Protein AF-A0A7S1H9L2-F1 (afdb_monomer)

Solvent-accessible surface area (backbone atoms only — not comparable to full-atom values): 14706 Å² total; per-residue (Å²): 139,87,84,82,85,81,84,81,82,81,84,76,75,91,74,82,86,72,88,68,70,77,75,64,68,70,75,68,58,76,85,75,81,73,78,75,84,53,58,96,55,34,39,78,42,70,68,81,95,43,83,41,57,29,21,33,61,10,13,23,20,97,45,61,46,93,76,73,31,59,61,39,67,16,52,60,34,23,26,5,69,20,28,67,49,74,43,71,42,42,69,63,35,41,20,56,66,42,20,36,46,63,86,54,43,41,52,38,93,66,32,41,81,57,75,91,60,80,63,43,40,42,73,58,55,82,71,63,76,68,45,80,84,72,47,77,50,80,86,49,37,62,59,52,52,52,50,54,52,49,54,52,57,50,52,56,52,53,56,56,58,57,54,71,76,63,78,59,81,62,80,77,71,70,75,62,78,58,79,61,56,61,56,47,51,54,49,50,52,58,49,48,61,67,68,55,82,70,93,68,88,75,75,88,83,66,80,80,79,81,78,87,86,89,85,82,89,89,82,88,83,81,88,78,88,79,85,87,79,135

Mean predicted aligned error: 17.84 Å

Foldseek 3Di:
DDDDDDDDDPPDDDDDDDPDPPVVVVVPPDPDPPPPDDPPQWDFDDPDPDTATKGAQQWAWCDGVVVVTDTDGQDKQWGALIGHDIGGAAPQWIAHTSHRDLQRTHGHPQWDDDDPPSGDTDGDPPVNVLDLVVCPPPVCNVVNVVVVVVVVVVVVVVVVVVCVPPPPPVVPVPVPPPPVVVVVVVVVVVVVVVVPPDDDDDDPPPVPPPDDDDDDDDDDDDDDDDDDDD

Radius of gyration: 35.23 Å; Cα contacts (8 Å, |Δi|>4): 232; chains: 1; bounding box: 94×61×99 Å

Secondary structure (DSSP, 8-state):
---------------------TTSSSS-SPS--------TTEEEEEETTEEEEEEPTTEE-SS-GGGT---EEPPTTEEEEETTEEEEPPTTEE--TT--SGGG-EEPTTEEE-SSSTT-EEEPPTTGGG-GGGTTSTTTHHHHHHHHHHHHHHHHHHHHHHHHHS---GGGTS----TTHHHHHHHHHHHHHHHS-------TTSTTSSSSSS-S--------PPPP--

Organism: Hemiselmis andersenii (NCBI:txid464988)

Structure (mmCIF, N/CA/C/O backbone):
data_AF-A0A7S1H9L2-F1
#
_entry.id   AF-A0A7S1H9L2-F1
#
loop_
_atom_site.group_PDB
_atom_site.id
_atom_site.type_symbol
_atom_site.label_atom_id
_atom_site.label_alt_id
_atom_site.label_comp_id
_atom_site.label_asym_id
_atom_site.label_entity_id
_atom_site.label_seq_id
_atom_site.pdbx_PDB_ins_code
_atom_site.Cartn_x
_atom_site.Cartn_y
_atom_site.Cartn_z
_atom_site.occupancy
_atom_site.B_iso_or_equiv
_atom_site.auth_seq_id
_atom_site.auth_comp_id
_atom_site.auth_asym_id
_atom_site.auth_atom_id
_atom_site.pdbx_PDB_model_num
ATOM 1 N N . MET A 1 1 ? -10.513 40.323 -3.263 1.00 53.19 1 MET A N 1
ATOM 2 C CA . MET A 1 1 ? -9.921 39.689 -4.460 1.00 53.19 1 MET A CA 1
ATOM 3 C C . MET A 1 1 ? -11.021 38.862 -5.117 1.00 53.19 1 MET A C 1
ATOM 5 O O . MET A 1 1 ? -11.446 37.875 -4.535 1.00 53.19 1 MET A O 1
ATOM 9 N N . MET A 1 2 ? -11.596 39.358 -6.216 1.00 47.00 2 MET A N 1
ATOM 10 C CA . MET A 1 2 ? -12.733 38.754 -6.927 1.00 47.00 2 MET A CA 1
ATOM 11 C C . MET A 1 2 ? -12.230 37.708 -7.929 1.00 47.00 2 MET A C 1
ATOM 13 O O . MET A 1 2 ? -11.375 38.034 -8.745 1.00 47.00 2 MET A O 1
ATOM 17 N N . MET A 1 3 ? -12.779 36.491 -7.902 1.00 50.19 3 MET A N 1
ATOM 18 C CA . MET A 1 3 ? -12.623 35.514 -8.986 1.00 50.19 3 MET A CA 1
ATOM 19 C C . MET A 1 3 ? -13.916 35.497 -9.801 1.00 50.19 3 MET A C 1
ATOM 21 O O . MET A 1 3 ? -14.964 35.064 -9.325 1.00 50.19 3 MET A O 1
ATOM 25 N N . ILE A 1 4 ? -13.828 36.036 -11.014 1.00 58.81 4 ILE A N 1
ATOM 26 C CA . ILE A 1 4 ? -14.903 36.087 -12.003 1.00 58.81 4 ILE A CA 1
ATOM 27 C C . ILE A 1 4 ? -14.957 34.729 -12.708 1.00 58.81 4 ILE A C 1
ATOM 29 O O . ILE A 1 4 ? -13.955 34.259 -13.244 1.00 58.81 4 ILE A O 1
ATOM 33 N N . GLY A 1 5 ? -16.133 34.102 -12.686 1.00 52.66 5 GLY A N 1
ATOM 34 C CA . GLY A 1 5 ? -16.418 32.865 -13.404 1.00 52.66 5 GLY A CA 1
ATOM 35 C C . GLY A 1 5 ? -16.495 33.085 -14.915 1.00 52.66 5 GLY A C 1
ATOM 36 O O . GLY A 1 5 ? -17.247 33.933 -15.390 1.00 52.66 5 GLY A O 1
ATOM 37 N N . GLY A 1 6 ? -15.742 32.282 -15.666 1.00 54.66 6 GLY A N 1
ATOM 38 C CA . GLY A 1 6 ? -15.865 32.151 -17.115 1.00 54.66 6 GLY A CA 1
ATOM 39 C C . GLY A 1 6 ? -16.607 30.864 -17.465 1.00 54.66 6 GLY A C 1
ATOM 40 O O . GLY A 1 6 ? -16.047 29.777 -17.357 1.00 54.66 6 GLY A O 1
ATOM 41 N N . ARG A 1 7 ? -17.876 30.986 -17.871 1.00 55.94 7 ARG A N 1
ATOM 42 C CA . ARG A 1 7 ? -18.612 29.932 -18.584 1.00 55.94 7 ARG A CA 1
ATOM 43 C C . ARG A 1 7 ? -18.170 29.957 -20.044 1.00 55.94 7 ARG A C 1
ATOM 45 O O . ARG A 1 7 ? -18.433 30.933 -20.738 1.00 55.94 7 ARG A O 1
ATOM 52 N N . SER A 1 8 ? -17.542 28.882 -20.501 1.00 58.38 8 SER A N 1
ATOM 53 C CA . SER A 1 8 ? -17.262 28.670 -21.921 1.00 58.38 8 SER A CA 1
ATOM 54 C C . SER A 1 8 ? -18.354 27.784 -22.515 1.00 58.38 8 SER A C 1
ATOM 56 O O . SER A 1 8 ? -18.336 26.565 -22.354 1.00 58.38 8 SER A O 1
ATOM 58 N N . ASP A 1 9 ? -19.320 28.422 -23.177 1.00 57.16 9 ASP A N 1
ATOM 59 C CA . ASP A 1 9 ? -20.329 27.786 -24.024 1.00 57.16 9 ASP A CA 1
ATOM 60 C C . ASP A 1 9 ? -19.662 27.100 -25.229 1.00 57.16 9 ASP A C 1
ATOM 62 O O . ASP A 1 9 ? -19.283 27.745 -26.208 1.00 57.16 9 ASP A O 1
ATOM 66 N N . PHE A 1 10 ? -19.555 25.772 -25.192 1.00 51.84 10 PHE A N 1
ATOM 67 C CA . PHE A 1 10 ? -19.218 24.969 -26.368 1.00 51.84 10 PHE A CA 1
ATOM 68 C C . PHE A 1 10 ? -20.480 24.720 -27.205 1.00 51.84 10 PHE A C 1
ATOM 70 O O . PHE A 1 10 ? -21.144 23.690 -27.090 1.00 51.84 10 PHE A O 1
ATOM 77 N N . ARG A 1 11 ? -20.812 25.661 -28.097 1.00 58.12 11 ARG A N 1
ATOM 78 C CA . ARG A 1 11 ? -21.703 25.391 -29.239 1.00 58.12 11 ARG A CA 1
ATOM 79 C C . ARG A 1 11 ? -20.915 24.673 -30.335 1.00 58.12 11 ARG A C 1
ATOM 81 O O . ARG A 1 11 ? -20.422 25.296 -31.269 1.00 58.12 11 ARG A O 1
ATOM 88 N N . GLY A 1 12 ? -20.798 23.354 -30.215 1.00 57.91 12 GLY A N 1
ATOM 89 C CA . GLY A 1 12 ? -20.365 22.481 -31.307 1.00 57.91 12 GLY A CA 1
ATOM 90 C C . GLY A 1 12 ? -21.559 22.102 -32.181 1.00 57.91 12 GLY A C 1
ATOM 91 O O . GLY A 1 12 ? -22.398 21.311 -31.763 1.00 57.91 12 GLY A O 1
ATOM 92 N N . GLY A 1 13 ? -21.661 22.693 -33.373 1.00 58.28 13 GLY A N 1
ATOM 93 C CA . GLY A 1 13 ? -22.652 22.302 -34.378 1.00 58.28 13 GLY A CA 1
ATOM 94 C C . GLY A 1 13 ? -22.377 20.904 -34.963 1.00 58.28 13 GLY A C 1
ATOM 95 O O . GLY A 1 13 ? -21.232 20.446 -34.946 1.00 58.28 13 GLY A O 1
ATOM 96 N N . PRO A 1 14 ? -23.403 20.222 -35.505 1.00 57.72 14 PRO A N 1
ATOM 97 C CA . PRO A 1 14 ? -23.256 18.906 -36.116 1.00 57.72 14 PRO A CA 1
ATOM 98 C C . PRO A 1 14 ? -22.473 19.022 -37.429 1.00 57.72 14 PRO A C 1
ATOM 100 O O . PRO A 1 14 ? -22.963 19.575 -38.415 1.00 57.72 14 PRO A O 1
ATOM 103 N N . GLN A 1 15 ? -21.238 18.518 -37.448 1.00 61.16 15 GLN A N 1
ATOM 104 C CA . GLN A 1 15 ? -20.474 18.401 -38.687 1.00 61.16 15 GLN A CA 1
ATOM 105 C C . GLN A 1 15 ? -20.970 17.203 -39.516 1.00 61.16 15 GLN A C 1
ATOM 107 O O . GLN A 1 15 ? -21.233 16.136 -38.956 1.00 61.16 15 GLN A O 1
ATOM 112 N N . PRO A 1 16 ? -21.089 17.351 -40.848 1.00 52.50 16 PRO A N 1
ATOM 113 C CA . PRO A 1 16 ? -21.504 16.272 -41.731 1.00 52.50 16 PRO A CA 1
ATOM 114 C C . PRO A 1 16 ? -20.435 15.177 -41.776 1.00 52.50 16 PRO A C 1
ATOM 116 O O . PRO A 1 16 ? -19.275 15.429 -42.112 1.00 52.50 16 PRO A O 1
ATOM 119 N N . ALA A 1 17 ? -20.859 13.957 -41.448 1.00 53.91 17 ALA A N 1
ATOM 120 C CA . ALA A 1 17 ? -20.068 12.738 -41.485 1.00 53.91 17 ALA A CA 1
ATOM 121 C C . ALA A 1 17 ? -19.513 12.491 -42.897 1.00 53.91 17 ALA A C 1
ATOM 123 O O . ALA A 1 17 ? -20.172 11.923 -43.767 1.00 53.91 17 ALA A O 1
ATOM 124 N N . ARG A 1 18 ? -18.274 12.927 -43.131 1.00 54.78 18 ARG A N 1
ATOM 125 C CA . ARG A 1 18 ? -17.481 12.481 -44.273 1.00 54.78 18 ARG A CA 1
ATOM 126 C C . ARG A 1 18 ? -16.932 11.106 -43.924 1.00 54.78 18 ARG A C 1
ATOM 128 O O . ARG A 1 18 ? -16.052 10.985 -43.077 1.00 54.78 18 ARG A O 1
ATOM 135 N N . ALA A 1 19 ? -17.480 10.085 -44.576 1.00 57.84 19 ALA A N 1
ATOM 136 C CA . ALA A 1 19 ? -16.947 8.733 -44.599 1.00 57.84 19 ALA A CA 1
ATOM 137 C C . ALA A 1 19 ? -15.544 8.757 -45.231 1.00 57.84 19 ALA A C 1
ATOM 139 O O . ALA A 1 19 ? -15.378 8.609 -46.440 1.00 57.84 19 ALA A O 1
ATOM 140 N N . ALA A 1 20 ? -14.534 9.034 -44.409 1.00 57.28 20 ALA A N 1
ATOM 141 C CA . ALA A 1 20 ? -13.141 8.877 -44.781 1.00 57.28 20 ALA A CA 1
ATOM 142 C C . ALA A 1 20 ? -12.806 7.374 -44.811 1.00 57.28 20 ALA A C 1
ATOM 144 O O . ALA A 1 20 ? -13.263 6.627 -43.941 1.00 57.28 20 ALA A O 1
ATOM 145 N N . PRO A 1 21 ? -12.036 6.906 -45.805 1.00 58.72 21 PRO A N 1
ATOM 146 C CA . PRO A 1 21 ? -11.739 5.492 -45.980 1.00 58.72 21 PRO A CA 1
ATOM 147 C C . PRO A 1 21 ? -10.906 4.975 -44.800 1.00 58.72 21 PRO A C 1
ATOM 149 O O . PRO A 1 21 ? -9.737 5.326 -44.644 1.00 58.72 21 PRO A O 1
ATOM 152 N N . LEU A 1 22 ? -11.510 4.085 -44.006 1.00 57.44 22 LEU A N 1
ATOM 153 C CA . LEU A 1 22 ? -10.916 3.323 -42.892 1.00 57.44 22 LEU A CA 1
ATOM 154 C C . LEU A 1 22 ? -9.578 2.630 -43.238 1.00 57.44 22 LEU A C 1
ATOM 156 O O . LEU A 1 22 ? -8.835 2.247 -42.340 1.00 57.44 22 LEU A O 1
ATOM 160 N N . LEU A 1 23 ? -9.244 2.505 -44.526 1.00 58.16 23 LEU A N 1
ATOM 161 C CA . LEU A 1 23 ? -8.023 1.867 -45.016 1.00 58.16 23 LEU A CA 1
ATOM 162 C C . LEU A 1 23 ? -6.735 2.682 -44.775 1.00 58.16 23 LEU A C 1
ATOM 164 O O . LEU A 1 23 ? -5.663 2.092 -44.697 1.00 58.16 23 LEU A O 1
ATOM 168 N N . LEU A 1 24 ? -6.809 4.014 -44.643 1.00 56.84 24 LEU A N 1
ATOM 169 C CA . LEU A 1 24 ? -5.620 4.875 -44.474 1.00 56.84 24 LEU A CA 1
ATOM 170 C C . LEU A 1 24 ? -5.190 5.065 -43.009 1.00 56.84 24 LEU A C 1
ATOM 172 O O . LEU A 1 24 ? -4.049 5.442 -42.757 1.00 56.84 24 LEU A O 1
ATOM 176 N N . LEU A 1 25 ? -6.060 4.746 -42.045 1.00 55.53 25 LEU A N 1
ATOM 177 C CA . LEU A 1 25 ? -5.748 4.804 -40.609 1.00 55.53 25 LEU A CA 1
ATOM 178 C C . LEU A 1 25 ? -4.912 3.609 -40.121 1.00 55.53 25 LEU A C 1
ATOM 180 O O . LEU A 1 25 ? -4.295 3.701 -39.067 1.00 55.53 25 LEU A O 1
ATOM 184 N N . LEU A 1 26 ? -4.844 2.513 -40.888 1.00 56.81 26 LEU A N 1
ATOM 185 C CA . LEU A 1 26 ? -4.016 1.342 -40.561 1.00 56.81 26 LEU A CA 1
ATOM 186 C C . LEU A 1 26 ? -2.538 1.507 -40.965 1.00 56.81 26 LEU A C 1
ATOM 188 O O . LEU A 1 26 ? -1.687 0.794 -40.444 1.00 56.81 26 LEU A O 1
ATOM 192 N N . LEU A 1 27 ? -2.216 2.458 -41.851 1.00 56.94 27 LEU A N 1
ATOM 193 C CA . LEU A 1 27 ? -0.845 2.735 -42.317 1.00 56.94 27 LEU A CA 1
ATOM 194 C C . LEU A 1 27 ? -0.116 3.806 -41.489 1.00 56.94 27 LEU A C 1
ATOM 196 O O . LEU A 1 27 ? 1.074 4.026 -41.697 1.00 56.94 27 LEU A O 1
ATOM 200 N N . SER A 1 28 ? -0.805 4.460 -40.549 1.00 59.16 28 SER A N 1
ATOM 201 C CA . SER A 1 28 ? -0.206 5.418 -39.611 1.00 59.16 28 SER A CA 1
ATOM 202 C C . SER A 1 28 ? 0.002 4.851 -38.206 1.00 59.16 28 SER A C 1
ATOM 204 O O . SER A 1 28 ? 0.361 5.613 -37.308 1.00 59.16 28 SER A O 1
ATOM 206 N N . LEU A 1 29 ? -0.236 3.552 -37.974 1.00 59.12 29 LEU A N 1
ATOM 207 C CA . LEU A 1 29 ? 0.200 2.939 -36.720 1.00 59.12 29 LEU A CA 1
ATOM 208 C C . LEU A 1 29 ? 1.738 2.907 -36.724 1.00 59.12 29 LEU A C 1
ATOM 210 O O . LEU A 1 29 ? 2.316 2.336 -37.651 1.00 59.12 29 LEU A O 1
ATOM 214 N N . PRO A 1 30 ? 2.404 3.540 -35.739 1.00 66.19 30 PRO A N 1
ATOM 215 C CA . PRO A 1 30 ? 3.855 3.615 -35.699 1.00 66.19 30 PRO A CA 1
ATOM 216 C C . PRO A 1 30 ? 4.437 2.196 -35.728 1.00 66.19 30 PRO A C 1
ATOM 218 O O . PRO A 1 30 ? 4.034 1.352 -34.920 1.00 66.19 30 PRO A O 1
ATOM 221 N N . PRO A 1 31 ? 5.348 1.899 -36.669 1.00 57.94 31 PRO A N 1
ATOM 222 C CA . PRO A 1 31 ? 5.980 0.599 -36.728 1.00 57.94 31 PRO A CA 1
ATOM 223 C C . PRO A 1 31 ? 6.848 0.448 -35.480 1.00 57.94 31 PRO A C 1
ATOM 225 O O . PRO A 1 31 ? 7.655 1.324 -35.168 1.00 57.94 31 PRO A O 1
ATOM 228 N N . SER A 1 32 ? 6.750 -0.712 -34.832 1.00 52.47 32 SER A N 1
ATOM 229 C CA . SER A 1 32 ? 7.613 -1.152 -33.724 1.00 52.47 32 SER A CA 1
ATOM 230 C C . SER A 1 32 ? 7.261 -0.575 -32.342 1.00 52.47 32 SER A C 1
ATOM 232 O O . SER A 1 32 ? 8.042 0.149 -31.731 1.00 52.47 32 SER A O 1
ATOM 234 N N . LEU A 1 33 ? 6.127 -1.012 -31.775 1.00 56.97 33 LEU A N 1
ATOM 235 C CA . LEU A 1 33 ? 6.131 -1.315 -30.340 1.00 56.97 33 LEU A CA 1
ATOM 236 C C . LEU A 1 33 ? 7.139 -2.451 -30.145 1.00 56.97 33 LEU A C 1
ATOM 238 O O . LEU A 1 33 ? 6.829 -3.621 -30.383 1.00 56.97 33 LEU A O 1
ATOM 242 N N . SER A 1 34 ? 8.377 -2.094 -29.816 1.00 60.97 34 SER A N 1
ATOM 243 C CA . SER A 1 34 ? 9.364 -3.042 -29.321 1.00 60.97 34 SER A CA 1
ATOM 244 C C . SER A 1 34 ? 8.786 -3.621 -28.045 1.00 60.97 34 SER A C 1
ATOM 246 O O . SER A 1 34 ? 8.803 -2.962 -27.017 1.00 60.97 34 SER A O 1
ATOM 248 N N . LEU A 1 35 ? 8.208 -4.817 -28.141 1.00 74.00 35 LEU A N 1
ATOM 249 C CA . LEU A 1 35 ? 7.548 -5.489 -27.034 1.00 74.00 35 LEU A CA 1
ATOM 250 C C . LEU A 1 35 ? 8.595 -5.759 -25.942 1.00 74.00 35 LEU A C 1
ATOM 252 O O . LEU A 1 35 ? 9.275 -6.786 -25.957 1.00 74.00 35 LEU A O 1
ATOM 256 N N . ILE A 1 36 ? 8.795 -4.804 -25.034 1.00 88.31 36 ILE A N 1
ATOM 257 C CA . ILE A 1 36 ? 9.646 -4.994 -23.869 1.00 88.31 36 ILE A CA 1
ATOM 258 C C . ILE A 1 36 ? 9.035 -6.149 -23.071 1.00 88.31 36 ILE A C 1
ATOM 260 O O . ILE A 1 36 ? 7.889 -6.099 -22.618 1.00 88.31 36 ILE A O 1
ATOM 264 N N . ASN A 1 37 ? 9.798 -7.231 -22.935 1.00 91.94 37 ASN A N 1
ATOM 265 C CA . ASN A 1 37 ? 9.383 -8.393 -22.164 1.00 91.94 37 ASN A CA 1
ATOM 266 C C . ASN A 1 37 ? 9.584 -8.099 -20.675 1.00 91.94 37 ASN A C 1
ATOM 268 O O . ASN A 1 37 ? 10.631 -8.407 -20.106 1.00 91.94 37 ASN A O 1
ATOM 272 N N . CYS A 1 38 ? 8.578 -7.497 -20.042 1.00 94.38 38 CYS A N 1
ATOM 273 C CA . CYS A 1 38 ? 8.561 -7.356 -18.591 1.00 94.38 38 CYS A CA 1
ATOM 274 C C . CYS A 1 38 ? 8.276 -8.709 -17.909 1.00 94.38 38 CYS A C 1
ATOM 276 O O . CYS A 1 38 ? 7.478 -9.504 -18.417 1.00 94.38 38 CYS A O 1
ATOM 278 N N . PRO A 1 39 ? 8.873 -8.977 -16.731 1.00 94.88 39 PRO A N 1
ATOM 279 C CA . PRO A 1 39 ? 8.510 -10.140 -15.926 1.00 94.88 39 PRO A CA 1
ATOM 280 C C . PRO A 1 39 ? 7.036 -10.076 -15.500 1.00 94.88 39 PRO A C 1
ATOM 282 O O . PRO A 1 39 ? 6.431 -9.007 -15.450 1.00 94.88 39 PRO A O 1
ATOM 285 N N . SER A 1 40 ? 6.449 -11.216 -15.125 1.00 96.19 40 SER A N 1
ATOM 286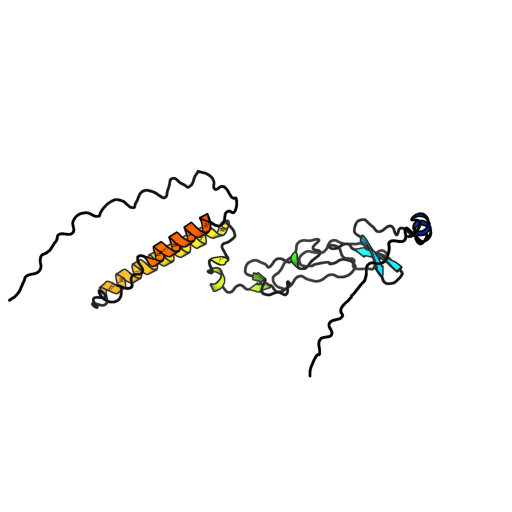 C CA . SER A 1 40 ? 5.025 -11.320 -14.757 1.00 96.19 40 SER A CA 1
ATOM 287 C C . SER A 1 40 ? 4.602 -10.426 -13.579 1.00 96.19 40 SER A C 1
ATOM 289 O O . SER A 1 40 ? 3.415 -10.122 -13.436 1.00 96.19 40 SER A O 1
ATOM 291 N N . THR A 1 41 ? 5.553 -9.971 -12.763 1.00 96.81 41 THR A N 1
ATOM 292 C CA . THR A 1 41 ? 5.373 -9.053 -11.625 1.00 96.81 41 THR A CA 1
ATOM 293 C C . THR A 1 41 ? 5.558 -7.573 -11.981 1.00 96.81 41 THR A C 1
ATOM 295 O O . THR A 1 41 ? 5.367 -6.710 -11.124 1.00 96.81 41 THR A O 1
ATOM 298 N N . ALA A 1 42 ? 5.873 -7.256 -13.238 1.00 97.12 42 ALA A N 1
ATOM 299 C CA . ALA A 1 42 ? 6.041 -5.900 -13.743 1.00 97.12 42 ALA A CA 1
ATOM 300 C C . ALA A 1 42 ? 5.057 -5.590 -14.883 1.00 97.12 42 ALA A C 1
ATOM 302 O O . ALA A 1 42 ? 4.508 -6.480 -15.535 1.00 97.12 42 ALA A O 1
ATOM 303 N N . LEU A 1 43 ? 4.804 -4.305 -15.089 1.00 95.62 43 LEU A N 1
ATOM 304 C CA . LEU A 1 43 ? 4.026 -3.747 -16.182 1.00 95.62 43 LEU A CA 1
ATOM 305 C C . LEU A 1 43 ? 4.916 -2.762 -16.946 1.00 95.62 43 LEU A C 1
ATOM 307 O O . LEU A 1 43 ? 5.663 -2.001 -16.329 1.00 95.62 43 LEU A O 1
ATOM 311 N N . ALA A 1 44 ? 4.831 -2.768 -18.275 1.00 93.19 44 ALA A N 1
ATOM 312 C CA . ALA A 1 44 ? 5.457 -1.728 -19.080 1.00 93.19 44 ALA A CA 1
ATOM 313 C C . ALA A 1 44 ? 4.773 -0.386 -18.781 1.00 93.19 44 ALA A C 1
ATOM 315 O O . ALA A 1 44 ? 3.546 -0.279 -18.811 1.00 93.19 44 ALA A O 1
ATOM 316 N N . THR A 1 45 ? 5.566 0.628 -18.459 1.00 93.50 45 THR A N 1
ATOM 317 C CA . THR A 1 45 ? 5.119 2.000 -18.236 1.00 93.50 45 THR A CA 1
ATOM 318 C C . THR A 1 45 ? 5.984 2.956 -19.047 1.00 93.50 45 THR A C 1
ATOM 320 O O . THR A 1 45 ? 7.118 2.642 -19.408 1.00 93.50 45 THR A O 1
ATOM 323 N N . PHE A 1 46 ? 5.456 4.138 -19.343 1.00 90.62 46 PHE A N 1
ATOM 324 C CA . PHE A 1 46 ? 6.190 5.166 -20.068 1.00 90.62 46 PHE A CA 1
ATOM 325 C C . PHE A 1 46 ? 6.759 6.184 -19.091 1.00 90.62 46 PHE A C 1
ATOM 327 O O . PHE A 1 46 ? 6.020 6.851 -18.364 1.00 90.62 46 PHE A O 1
ATOM 334 N N . ARG A 1 47 ? 8.083 6.354 -19.109 1.00 87.69 47 ARG A N 1
ATOM 335 C CA . ARG A 1 47 ? 8.760 7.447 -18.405 1.00 87.69 47 ARG A CA 1
ATOM 336 C C . ARG A 1 47 ? 9.281 8.436 -19.442 1.00 87.69 47 ARG A C 1
ATOM 338 O O . ARG A 1 47 ? 10.420 8.362 -19.892 1.00 87.69 47 ARG A O 1
ATOM 345 N N . GLY A 1 48 ? 8.405 9.349 -19.857 1.00 88.38 48 GLY A N 1
ATOM 346 C CA . GLY A 1 48 ? 8.659 10.230 -20.998 1.00 88.38 48 GLY A CA 1
ATOM 347 C C . GLY A 1 48 ? 8.461 9.484 -22.318 1.00 88.38 48 GLY A C 1
ATOM 348 O O . GLY A 1 48 ? 7.380 8.958 -22.558 1.00 88.38 48 GLY A O 1
ATOM 349 N N . ALA A 1 49 ? 9.496 9.440 -23.161 1.00 85.56 49 ALA A N 1
ATOM 350 C CA . ALA A 1 49 ? 9.466 8.766 -24.466 1.00 85.56 49 ALA A CA 1
ATOM 351 C C . ALA A 1 49 ? 10.050 7.337 -24.448 1.00 85.56 49 ALA A C 1
ATOM 353 O O . ALA A 1 49 ? 10.167 6.718 -25.502 1.00 85.56 49 ALA A O 1
ATOM 354 N N . ILE A 1 50 ? 10.453 6.830 -23.277 1.00 87.44 50 ILE A N 1
ATOM 355 C CA . ILE A 1 50 ? 11.091 5.516 -23.126 1.00 87.44 50 ILE A CA 1
ATOM 356 C C . ILE A 1 50 ? 10.115 4.570 -22.422 1.00 87.44 50 ILE A C 1
ATOM 358 O O . ILE A 1 50 ? 9.582 4.898 -21.355 1.00 87.44 50 ILE A O 1
ATOM 362 N N . GLU A 1 51 ? 9.893 3.404 -23.027 1.00 89.88 51 GLU A N 1
ATOM 363 C CA . GLU A 1 51 ? 9.225 2.270 -22.390 1.00 89.88 51 GLU A CA 1
ATOM 364 C C . GLU A 1 51 ? 10.169 1.650 -21.354 1.00 89.88 51 GLU A C 1
ATOM 366 O O . GLU A 1 51 ? 11.291 1.267 -21.676 1.00 89.88 51 GLU A O 1
ATOM 371 N N . VAL A 1 52 ? 9.721 1.564 -20.103 1.00 93.25 52 VAL A N 1
ATOM 372 C CA . VAL A 1 52 ? 10.462 0.956 -18.990 1.00 93.25 52 VAL A CA 1
ATOM 373 C C . VAL A 1 52 ? 9.549 0.005 -18.226 1.00 93.25 52 VAL A C 1
ATOM 375 O O . VAL A 1 52 ? 8.340 0.224 -18.132 1.00 93.25 52 VAL A O 1
ATOM 378 N N . CYS A 1 53 ? 10.099 -1.061 -17.651 1.00 95.50 53 CYS A N 1
ATOM 379 C CA . CYS A 1 53 ? 9.314 -1.927 -16.773 1.00 95.50 53 CYS A CA 1
ATOM 380 C C . CYS A 1 53 ? 9.204 -1.300 -15.377 1.00 95.50 53 CYS A C 1
ATOM 382 O O . CYS A 1 53 ? 10.200 -0.886 -14.788 1.00 95.50 53 CYS A O 1
ATOM 384 N N . ALA A 1 54 ? 8.000 -1.290 -14.806 1.00 96.00 54 ALA A N 1
ATOM 385 C CA . ALA A 1 54 ? 7.754 -0.927 -13.413 1.00 96.00 54 ALA A CA 1
ATOM 386 C C . ALA A 1 54 ? 7.018 -2.054 -12.685 1.00 96.00 54 ALA A C 1
ATOM 388 O O . ALA A 1 54 ? 6.204 -2.756 -13.279 1.00 96.00 54 ALA A O 1
ATOM 389 N N . CYS A 1 55 ? 7.277 -2.238 -11.390 1.00 98.19 55 CYS A N 1
ATOM 390 C CA . CYS A 1 55 ? 6.564 -3.247 -10.608 1.00 98.19 55 CYS A CA 1
ATOM 391 C C . CYS A 1 55 ? 5.059 -2.961 -10.564 1.00 98.19 55 CYS A C 1
ATOM 393 O O . CYS A 1 55 ? 4.648 -1.805 -10.445 1.00 98.19 55 CYS A O 1
ATOM 395 N N . LYS A 1 56 ? 4.246 -4.019 -10.659 1.00 97.94 56 LYS A N 1
ATOM 396 C CA . LYS A 1 56 ? 2.786 -3.933 -10.526 1.00 97.94 56 LYS A CA 1
ATOM 397 C C . LYS A 1 56 ? 2.395 -3.448 -9.119 1.00 97.94 56 LYS A C 1
ATOM 399 O O . LYS A 1 56 ? 3.162 -3.6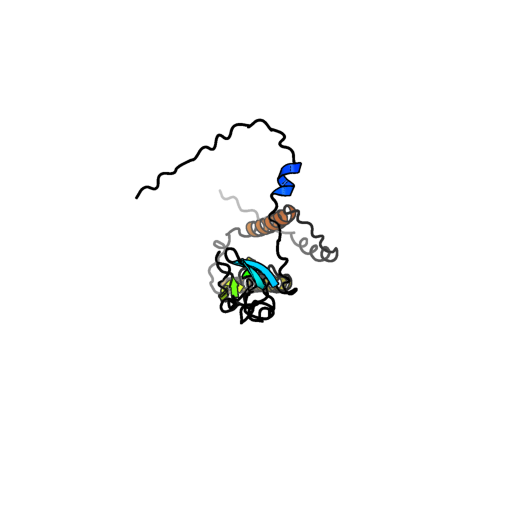67 -8.180 1.00 97.94 56 LYS A O 1
ATOM 404 N N . PRO A 1 57 ? 1.198 -2.860 -8.942 1.00 98.19 57 PRO A N 1
ATOM 405 C CA . PRO A 1 57 ? 0.684 -2.547 -7.613 1.00 98.19 57 PRO A CA 1
ATOM 406 C C . PRO A 1 57 ? 0.699 -3.786 -6.706 1.00 98.19 57 PRO A C 1
ATOM 408 O O . PRO A 1 57 ? 0.356 -4.887 -7.141 1.00 98.19 57 PRO A O 1
ATOM 411 N N . GLY A 1 58 ? 1.136 -3.609 -5.461 1.00 98.06 58 GLY A N 1
ATOM 412 C CA . GLY A 1 58 ? 1.390 -4.694 -4.508 1.00 98.06 58 GLY A CA 1
ATOM 413 C C . GLY A 1 58 ? 2.816 -5.251 -4.554 1.00 98.06 58 GLY A C 1
ATOM 414 O O . GLY A 1 58 ? 3.173 -6.075 -3.712 1.00 98.06 58 GLY A O 1
ATOM 415 N N . PHE A 1 59 ? 3.653 -4.778 -5.480 1.00 98.38 59 PHE A N 1
ATOM 416 C CA . PHE A 1 59 ? 5.071 -5.112 -5.576 1.00 98.38 59 PHE A CA 1
ATOM 417 C C . PHE A 1 59 ? 5.928 -3.843 -5.574 1.00 98.38 59 PHE A C 1
ATOM 419 O O . PHE A 1 59 ? 5.500 -2.785 -6.031 1.00 98.38 59 PHE A O 1
ATOM 426 N N . PHE A 1 60 ? 7.158 -3.964 -5.087 1.00 97.94 60 PHE A N 1
ATOM 427 C CA . PHE A 1 60 ? 8.168 -2.908 -5.124 1.00 97.94 60 PHE A CA 1
ATOM 428 C C . PHE A 1 60 ? 9.520 -3.494 -5.530 1.00 97.94 60 PHE A C 1
ATOM 430 O O . PHE A 1 60 ? 9.747 -4.695 -5.390 1.00 97.94 60 PHE A O 1
ATOM 437 N N . SER A 1 61 ? 10.428 -2.655 -6.012 1.00 97.19 61 SER A N 1
ATOM 438 C CA . SER A 1 61 ? 11.826 -3.030 -6.213 1.00 97.19 61 SER A CA 1
ATOM 439 C C . SER A 1 61 ? 12.737 -2.062 -5.468 1.00 97.19 61 SER A C 1
ATOM 441 O O . SER A 1 61 ? 12.467 -0.865 -5.413 1.00 97.19 61 SER A O 1
ATOM 443 N N . GLU A 1 62 ? 13.821 -2.574 -4.887 1.00 96.25 62 GLU A N 1
ATOM 444 C CA . GLU A 1 62 ? 14.848 -1.747 -4.235 1.00 96.25 62 GLU A CA 1
ATOM 445 C C . GLU A 1 62 ? 15.764 -1.056 -5.259 1.00 96.25 62 GLU A C 1
ATOM 447 O O . GLU A 1 62 ? 16.394 -0.044 -4.960 1.00 96.25 62 GLU A O 1
ATOM 452 N N . ILE A 1 63 ? 15.823 -1.598 -6.479 1.00 95.56 63 ILE A N 1
ATOM 453 C CA . ILE A 1 63 ? 16.661 -1.135 -7.591 1.00 95.56 63 ILE A CA 1
ATOM 454 C C . ILE A 1 63 ? 15.791 -1.045 -8.856 1.00 95.56 63 ILE A C 1
ATOM 456 O O . ILE A 1 63 ? 14.853 -1.819 -9.026 1.00 95.56 63 ILE A O 1
ATOM 460 N N . GLU A 1 64 ? 16.075 -0.122 -9.774 1.00 93.38 64 GLU A N 1
ATOM 461 C CA . GLU A 1 64 ? 15.396 -0.066 -11.082 1.00 93.38 64 GLU A CA 1
ATOM 462 C C . GLU A 1 64 ? 15.470 -1.421 -11.825 1.00 93.38 64 GLU A C 1
ATOM 464 O O . GLU A 1 64 ? 16.529 -2.053 -11.871 1.00 93.38 64 GLU A O 1
ATOM 469 N N . LEU A 1 65 ? 14.353 -1.867 -12.421 1.00 92.06 65 LEU A N 1
ATOM 470 C CA . LEU A 1 65 ? 14.264 -3.140 -13.164 1.00 92.06 65 LEU A CA 1
ATOM 471 C C . LEU A 1 65 ? 15.289 -3.217 -14.306 1.00 92.06 65 LEU A C 1
ATOM 473 O O . LEU A 1 65 ? 15.906 -4.261 -14.504 1.00 92.06 65 LEU A O 1
ATOM 477 N N . ASP A 1 66 ? 15.556 -2.094 -14.975 1.00 88.19 66 ASP A N 1
ATOM 478 C CA . ASP A 1 66 ? 16.531 -1.998 -16.071 1.00 88.19 66 ASP A CA 1
ATOM 479 C C . ASP A 1 66 ? 17.979 -2.268 -15.616 1.00 88.19 66 ASP A C 1
ATOM 481 O O . ASP A 1 66 ? 18.851 -2.569 -16.429 1.00 88.19 66 ASP A O 1
ATOM 485 N N . ARG A 1 67 ? 18.246 -2.195 -14.305 1.00 90.44 67 ARG A N 1
ATOM 486 C CA . ARG A 1 67 ? 19.547 -2.506 -13.689 1.00 90.44 67 ARG A CA 1
ATOM 487 C C . ARG A 1 67 ? 19.586 -3.903 -13.062 1.00 90.44 67 ARG A C 1
ATOM 489 O O . ARG A 1 67 ? 20.442 -4.171 -12.223 1.00 90.44 67 ARG A O 1
ATOM 496 N N . GLY A 1 68 ? 18.652 -4.779 -13.435 1.00 92.06 68 GLY A N 1
ATOM 497 C CA . GLY A 1 68 ? 18.525 -6.122 -12.867 1.00 92.06 68 GLY A CA 1
ATOM 498 C C . GLY A 1 68 ? 17.758 -6.167 -11.543 1.00 92.06 68 GLY A C 1
ATOM 499 O O . GLY A 1 68 ? 17.896 -7.132 -10.795 1.00 92.06 68 GLY A O 1
ATOM 500 N N . GLY A 1 69 ? 16.965 -5.134 -11.234 1.00 95.44 69 GLY A N 1
ATOM 501 C CA . GLY A 1 69 ? 16.049 -5.159 -10.096 1.00 95.44 69 GLY A CA 1
ATOM 502 C C . GLY A 1 69 ? 15.003 -6.272 -10.221 1.00 95.44 69 GLY A C 1
ATOM 503 O O . GLY A 1 69 ? 14.605 -6.655 -11.321 1.00 95.44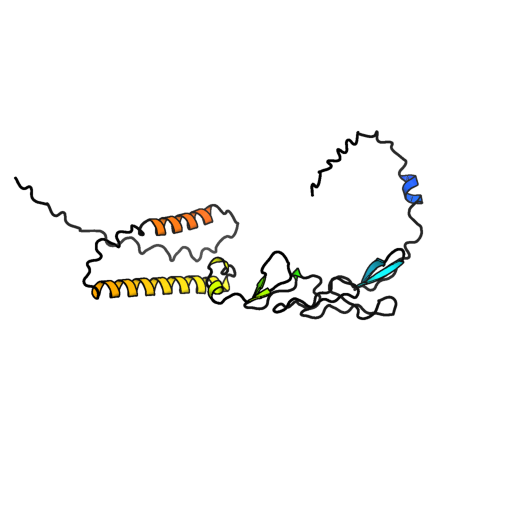 69 GLY A O 1
ATOM 504 N N . VAL A 1 70 ? 14.531 -6.780 -9.083 1.00 97.12 70 VAL A N 1
ATOM 505 C CA . VAL A 1 70 ? 13.452 -7.773 -9.012 1.00 97.12 70 VAL A CA 1
ATOM 506 C C . VAL A 1 70 ? 12.277 -7.197 -8.235 1.00 97.12 70 VAL A C 1
ATOM 508 O O . VAL A 1 70 ? 12.452 -6.581 -7.188 1.00 97.12 70 VAL A O 1
ATOM 511 N N . CYS A 1 71 ? 11.062 -7.415 -8.735 1.00 98.19 71 CYS A N 1
ATOM 512 C CA . CYS A 1 71 ? 9.860 -7.004 -8.022 1.00 98.19 71 CYS A CA 1
ATOM 513 C C . CYS A 1 71 ? 9.575 -7.970 -6.871 1.00 98.19 71 CYS A C 1
ATOM 515 O O . CYS A 1 71 ? 9.216 -9.129 -7.091 1.00 98.19 71 CYS A O 1
ATOM 517 N N . LEU A 1 72 ? 9.712 -7.469 -5.650 1.00 98.25 72 LEU A N 1
ATOM 518 C CA . LEU A 1 72 ? 9.402 -8.161 -4.409 1.00 98.25 72 LEU A CA 1
ATOM 519 C C . LEU A 1 72 ? 7.972 -7.819 -3.968 1.00 98.25 72 LEU A C 1
ATOM 521 O O . LEU A 1 72 ? 7.510 -6.696 -4.190 1.00 98.25 72 LEU A O 1
ATOM 525 N N . PRO A 1 73 ? 7.240 -8.763 -3.351 1.00 98.12 73 PRO A N 1
ATOM 526 C CA . PRO A 1 73 ? 5.922 -8.475 -2.802 1.00 98.12 73 PRO A CA 1
ATOM 527 C C . PRO A 1 73 ? 6.031 -7.425 -1.696 1.00 98.12 73 PRO A C 1
ATOM 529 O O . PRO A 1 73 ? 6.974 -7.439 -0.902 1.00 98.12 73 PRO A O 1
ATOM 532 N N . CYS A 1 74 ? 5.049 -6.531 -1.618 1.00 98.50 74 CYS A N 1
ATOM 533 C CA . CYS A 1 74 ? 5.026 -5.506 -0.586 1.00 98.50 74 CYS A CA 1
ATOM 534 C C . CYS A 1 74 ? 5.045 -6.149 0.812 1.00 98.50 74 CYS A C 1
ATOM 536 O O . CYS A 1 74 ? 4.238 -7.053 1.061 1.00 98.50 74 CYS A O 1
ATOM 538 N N . PRO A 1 75 ? 5.934 -5.731 1.732 1.00 98.25 75 PRO A N 1
ATOM 539 C CA . PRO A 1 75 ? 5.970 -6.300 3.071 1.00 98.25 75 PRO A CA 1
ATOM 540 C C . PRO A 1 75 ? 4.701 -5.931 3.847 1.00 98.25 75 PRO A C 1
ATOM 542 O O . PRO A 1 75 ? 4.020 -4.953 3.533 1.00 98.25 75 PRO A O 1
ATOM 545 N N . SER A 1 76 ? 4.390 -6.703 4.889 1.00 97.69 76 SER A N 1
ATOM 546 C CA . SER A 1 76 ? 3.294 -6.356 5.795 1.00 97.69 76 SER A CA 1
ATOM 547 C C . SER A 1 76 ? 3.528 -4.988 6.444 1.00 97.69 76 SER A C 1
ATOM 549 O O . SER A 1 76 ? 4.667 -4.539 6.603 1.00 97.69 76 SER A O 1
ATOM 551 N N . LYS A 1 77 ? 2.435 -4.310 6.815 1.00 96.75 77 LYS A N 1
ATOM 552 C CA . LYS A 1 77 ? 2.442 -2.929 7.347 1.00 96.75 77 LYS A CA 1
ATOM 553 C C . LYS A 1 77 ? 2.954 -1.867 6.364 1.00 96.75 77 LYS A C 1
ATOM 555 O O . LYS A 1 77 ? 3.270 -0.755 6.780 1.00 96.75 77 LYS A O 1
ATOM 560 N N . SER A 1 78 ? 3.058 -2.189 5.080 1.00 97.69 78 SER A N 1
ATOM 561 C CA . SER A 1 78 ? 3.411 -1.244 4.019 1.00 97.69 78 SER A CA 1
ATOM 562 C C . SER A 1 78 ? 2.444 -1.367 2.848 1.00 97.69 78 SER A C 1
ATOM 564 O O . SER A 1 78 ? 1.736 -2.366 2.703 1.00 97.69 78 SER A O 1
ATOM 566 N N . ILE A 1 79 ? 2.426 -0.338 2.013 1.00 97.44 79 ILE A N 1
ATOM 567 C CA . ILE A 1 79 ? 1.732 -0.315 0.735 1.00 97.44 79 ILE A CA 1
ATOM 568 C C . ILE A 1 79 ? 2.728 0.006 -0.374 1.00 97.44 79 ILE A C 1
ATOM 570 O O . ILE A 1 79 ? 3.685 0.762 -0.182 1.00 97.44 79 ILE A O 1
ATOM 574 N N . CYS A 1 80 ? 2.494 -0.584 -1.536 1.00 98.25 80 CYS A N 1
ATOM 575 C CA . CYS A 1 80 ? 3.357 -0.436 -2.691 1.00 98.25 80 CYS A CA 1
ATOM 576 C C . CYS A 1 80 ? 2.466 -0.134 -3.901 1.00 98.25 80 CYS A C 1
ATOM 578 O O . CYS A 1 80 ? 1.898 -1.071 -4.470 1.00 98.25 80 CYS A O 1
ATOM 580 N N . PRO A 1 81 ? 2.307 1.142 -4.306 1.00 97.00 81 PRO A N 1
ATOM 581 C CA . PRO A 1 81 ? 1.502 1.492 -5.480 1.00 97.00 81 PRO A CA 1
ATOM 582 C C . PRO A 1 81 ? 2.085 0.910 -6.779 1.00 97.00 81 PRO A C 1
ATOM 584 O O . PRO A 1 81 ? 1.379 0.793 -7.778 1.00 97.00 81 PRO A O 1
ATOM 587 N N . GLY A 1 82 ? 3.358 0.508 -6.748 1.00 96.88 82 GLY A N 1
ATOM 588 C CA . GLY A 1 82 ? 4.111 -0.061 -7.855 1.00 96.88 82 GLY A CA 1
ATOM 589 C C . GLY A 1 82 ? 5.470 0.625 -8.003 1.00 96.88 82 GLY A C 1
ATOM 590 O O . GLY A 1 82 ? 5.789 1.593 -7.311 1.00 96.88 82 GLY A O 1
ATOM 591 N N . GLY A 1 83 ? 6.288 0.130 -8.929 1.00 96.12 83 GLY A N 1
ATOM 592 C CA . GLY A 1 83 ? 7.614 0.691 -9.201 1.00 96.12 83 GLY A CA 1
ATOM 593 C C . GLY A 1 83 ? 8.599 0.547 -8.032 1.00 96.12 83 GLY A C 1
ATOM 594 O O . GLY A 1 83 ? 8.865 -0.563 -7.573 1.00 96.12 83 GLY A O 1
ATOM 595 N N . LEU A 1 84 ? 9.180 1.674 -7.604 1.00 96.38 84 LEU A N 1
ATOM 596 C CA . LEU A 1 84 ? 10.188 1.758 -6.532 1.00 96.38 84 LEU A CA 1
ATOM 597 C C . LEU A 1 84 ? 9.617 2.295 -5.212 1.00 96.38 84 LEU A C 1
ATOM 599 O O . LEU A 1 84 ? 10.317 2.338 -4.202 1.00 96.38 84 LEU A O 1
ATOM 603 N N . GLU A 1 85 ? 8.370 2.766 -5.223 1.00 96.88 85 GLU A N 1
ATOM 604 C CA . GLU A 1 85 ? 7.787 3.444 -4.074 1.00 96.88 85 GLU A CA 1
A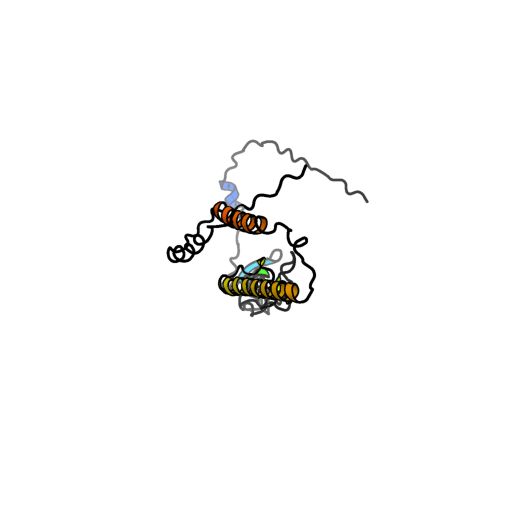TOM 605 C C . GLU A 1 85 ? 7.227 2.429 -3.075 1.00 96.88 85 GLU A C 1
ATOM 607 O O . GLU A 1 85 ? 6.487 1.506 -3.425 1.00 96.88 85 GLU A O 1
ATOM 612 N N . LYS A 1 86 ? 7.588 2.621 -1.807 1.00 97.44 86 LYS A N 1
ATOM 613 C CA . LYS A 1 86 ? 7.086 1.851 -0.675 1.00 97.44 86 LYS A CA 1
ATOM 614 C C . LYS A 1 86 ? 6.771 2.817 0.451 1.00 97.44 86 LYS A C 1
ATOM 616 O O . LYS A 1 86 ? 7.667 3.500 0.947 1.00 97.44 86 LYS A O 1
ATOM 621 N N . THR A 1 87 ? 5.525 2.802 0.899 1.00 97.19 87 THR A N 1
ATOM 622 C CA . THR A 1 87 ? 5.051 3.704 1.946 1.00 97.19 87 THR A CA 1
ATOM 623 C C . THR A 1 87 ? 4.538 2.882 3.113 1.00 97.19 87 THR A C 1
ATOM 625 O O . THR A 1 87 ? 3.762 1.945 2.935 1.00 97.19 87 THR A O 1
ATOM 628 N N . ALA A 1 88 ? 5.004 3.191 4.322 1.00 97.25 88 ALA A N 1
ATOM 629 C CA . ALA A 1 88 ? 4.507 2.530 5.521 1.00 97.25 88 ALA A CA 1
ATOM 630 C C . ALA A 1 88 ? 3.025 2.869 5.729 1.00 97.25 88 ALA A C 1
ATOM 632 O O . ALA A 1 88 ? 2.594 3.997 5.471 1.00 97.25 88 ALA A O 1
ATOM 633 N N . CYS A 1 89 ? 2.252 1.902 6.220 1.00 96.50 89 CYS A N 1
ATOM 634 C CA . CYS A 1 89 ? 0.908 2.195 6.689 1.00 96.50 89 CYS A CA 1
ATOM 635 C C . CYS A 1 89 ? 0.965 3.199 7.862 1.00 96.50 89 CYS A C 1
ATOM 637 O O . CYS A 1 89 ? 1.961 3.242 8.595 1.00 96.50 89 CYS A O 1
ATOM 639 N N . PRO A 1 90 ? -0.098 3.994 8.065 1.00 94.88 90 PRO A N 1
ATOM 640 C CA . PRO A 1 90 ? -0.219 4.904 9.200 1.00 94.88 90 PRO A CA 1
ATOM 641 C C . PRO A 1 90 ? 0.054 4.234 10.556 1.00 94.88 90 PRO A C 1
ATOM 643 O O . PRO A 1 90 ? -0.159 3.023 10.704 1.00 94.88 90 PRO A O 1
ATOM 646 N N . PRO A 1 91 ? 0.455 5.000 11.586 1.00 94.19 91 PRO A N 1
ATOM 647 C CA . PRO A 1 91 ? 0.541 4.466 12.940 1.00 94.19 91 PRO A CA 1
ATOM 648 C C . PRO A 1 91 ? -0.790 3.825 13.361 1.00 94.19 91 PRO A C 1
ATOM 650 O O . PRO A 1 91 ? -1.866 4.259 12.952 1.00 94.19 91 PRO A O 1
ATOM 653 N N . SER A 1 92 ? -0.701 2.757 14.156 1.00 94.62 92 SER A N 1
ATOM 654 C CA . SER A 1 92 ? -1.851 1.952 14.598 1.00 94.62 92 SER A CA 1
ATOM 655 C C . SER A 1 92 ? -2.671 1.299 13.479 1.00 94.62 92 SER A C 1
ATOM 657 O O . SER A 1 92 ? -3.836 0.952 13.675 1.00 94.62 92 SER A O 1
ATOM 659 N N . SER A 1 93 ? -2.061 1.072 12.317 1.00 95.81 93 SER A N 1
ATOM 660 C CA . SER A 1 93 ? -2.650 0.285 11.236 1.00 95.81 93 SER A CA 1
ATOM 661 C C . SER A 1 93 ? -1.691 -0.791 10.733 1.00 95.81 93 SER A C 1
ATOM 663 O O . SER A 1 93 ? -0.480 -0.742 10.965 1.00 95.81 93 SER A O 1
ATOM 665 N N . SER A 1 94 ? -2.240 -1.810 10.082 1.00 96.56 94 SER A N 1
ATOM 666 C CA . SER A 1 94 ? -1.482 -2.903 9.488 1.00 96.56 94 SER A CA 1
ATOM 667 C C . SER A 1 94 ? -2.110 -3.312 8.164 1.00 96.56 94 SER A C 1
ATOM 669 O O . SER A 1 94 ? -3.326 -3.275 7.997 1.00 96.56 94 SER A O 1
ATOM 671 N N . SER A 1 95 ? -1.269 -3.737 7.230 1.00 97.31 95 SER A N 1
ATOM 672 C CA . SER A 1 95 ? -1.678 -4.275 5.936 1.00 97.31 95 SER A CA 1
ATOM 673 C C . SER A 1 95 ? -1.093 -5.677 5.737 1.00 97.31 95 SER A C 1
ATOM 675 O O . SER A 1 95 ? -0.008 -5.970 6.267 1.00 97.31 95 SER A O 1
ATOM 677 N N . PRO A 1 96 ? -1.787 -6.566 5.005 1.00 97.50 96 PRO A N 1
ATOM 678 C CA . PRO A 1 96 ? -1.224 -7.847 4.594 1.00 97.50 96 PRO A CA 1
ATOM 679 C C . PRO A 1 96 ? -0.095 -7.651 3.570 1.00 97.50 96 PRO A C 1
ATOM 681 O O . PRO A 1 96 ? 0.022 -6.603 2.929 1.00 97.50 96 PRO A O 1
ATOM 684 N N . SER A 1 97 ? 0.743 -8.672 3.393 1.00 98.12 97 SER A N 1
ATOM 685 C CA . SER A 1 97 ? 1.749 -8.673 2.327 1.00 98.12 97 SER A CA 1
ATOM 686 C C . SER A 1 97 ? 1.092 -8.562 0.949 1.00 98.12 97 SER A C 1
ATOM 688 O O . SER A 1 97 ? 0.058 -9.185 0.712 1.00 98.12 97 SER A O 1
ATOM 690 N N . GLY A 1 98 ? 1.715 -7.824 0.033 1.00 97.69 98 GLY A N 1
ATOM 691 C CA . GLY A 1 98 ? 1.187 -7.591 -1.313 1.00 97.69 98 GLY A CA 1
ATOM 692 C C . GLY A 1 98 ? 0.173 -6.449 -1.403 1.00 97.69 98 GLY A C 1
ATOM 693 O O . GLY A 1 98 ? -0.549 -6.354 -2.393 1.00 97.69 98 GLY A O 1
ATOM 694 N N . SER A 1 99 ? 0.100 -5.584 -0.388 1.00 98.25 99 SER A N 1
ATOM 695 C CA . SER A 1 99 ? -0.826 -4.452 -0.402 1.00 98.25 99 SER A CA 1
ATOM 696 C C . SER A 1 99 ? -0.404 -3.369 -1.399 1.00 98.25 99 SER A C 1
ATOM 698 O O . SER A 1 99 ? 0.742 -2.919 -1.419 1.00 98.25 99 SER A O 1
ATOM 700 N N . ALA A 1 100 ? -1.352 -2.949 -2.229 1.00 97.62 100 ALA A N 1
ATOM 701 C CA . ALA A 1 100 ? -1.202 -2.021 -3.339 1.00 97.62 100 ALA A CA 1
ATOM 702 C C . ALA A 1 100 ? -1.686 -0.595 -3.028 1.00 97.62 100 ALA A C 1
ATOM 704 O O . ALA A 1 100 ? -1.243 0.351 -3.674 1.00 97.62 100 ALA A O 1
ATOM 705 N N . SER A 1 101 ? -2.599 -0.422 -2.068 1.00 96.12 101 SER A N 1
ATOM 706 C CA . SER A 1 101 ? -3.218 0.876 -1.773 1.00 96.12 101 SER A CA 1
ATOM 707 C C . SER A 1 101 ? -3.442 1.104 -0.279 1.00 96.12 101 SER A C 1
ATOM 709 O O . SER A 1 101 ? -3.513 0.159 0.508 1.00 96.12 101 SER A O 1
ATOM 711 N N . PHE A 1 102 ? -3.595 2.375 0.113 1.00 93.94 102 PHE A N 1
ATOM 712 C CA . PHE A 1 102 ? -3.907 2.770 1.494 1.00 93.94 102 PHE A CA 1
ATOM 713 C C . PHE A 1 102 ? -5.223 2.180 2.014 1.00 93.94 102 PHE A C 1
ATOM 715 O O . PHE A 1 102 ? -5.365 1.987 3.217 1.00 93.94 102 PHE A O 1
ATOM 722 N N . ASP A 1 103 ? -6.163 1.838 1.133 1.00 93.19 103 ASP A N 1
ATOM 723 C CA . ASP A 1 103 ? -7.432 1.210 1.521 1.00 93.19 103 ASP A CA 1
ATOM 724 C C . ASP A 1 103 ? -7.260 -0.190 2.111 1.00 93.19 103 ASP A C 1
ATOM 726 O O . ASP A 1 103 ? -8.153 -0.693 2.790 1.00 93.19 103 ASP A O 1
ATOM 730 N N . GLN A 1 104 ? -6.101 -0.808 1.884 1.00 95.44 104 GLN A N 1
ATOM 731 C CA . GLN A 1 104 ? -5.744 -2.105 2.447 1.00 95.44 104 GLN A CA 1
ATOM 732 C C . GLN A 1 104 ? -5.017 -1.992 3.797 1.00 95.44 104 GLN A C 1
ATOM 734 O O . GLN A 1 104 ? -4.770 -3.017 4.435 1.00 95.44 104 GLN A O 1
ATOM 739 N N . CYS A 1 105 ? -4.692 -0.780 4.266 1.00 96.12 105 CYS A N 1
ATOM 740 C CA . CYS A 1 105 ? -4.264 -0.565 5.647 1.00 96.12 105 CYS A CA 1
ATOM 741 C C . CYS A 1 105 ? -5.503 -0.599 6.557 1.00 96.12 105 CYS A C 1
ATOM 743 O O . CYS A 1 105 ? -6.351 0.293 6.514 1.00 96.12 105 CYS A O 1
ATOM 745 N N . GLN A 1 106 ? -5.602 -1.623 7.400 1.00 94.75 106 GLN A N 1
ATOM 746 C CA . GLN A 1 106 ? -6.675 -1.767 8.383 1.00 94.75 106 GLN A CA 1
ATOM 747 C C . GLN A 1 106 ? -6.205 -1.247 9.743 1.00 94.75 106 GLN A C 1
ATOM 749 O O . GLN A 1 106 ? -5.075 -1.522 10.156 1.00 94.75 106 GLN A O 1
ATOM 754 N N . CYS A 1 107 ? -7.054 -0.490 10.443 1.00 95.50 107 CYS A N 1
ATOM 755 C CA . CYS A 1 107 ? -6.748 -0.055 11.804 1.00 95.50 107 CYS A CA 1
ATOM 756 C C . CYS A 1 107 ? -6.666 -1.271 12.737 1.00 95.50 107 CYS A C 1
ATOM 758 O O . CYS A 1 107 ? -7.456 -2.209 12.633 1.00 95.50 107 CYS A O 1
ATOM 760 N N . LEU A 1 108 ? -5.687 -1.262 13.640 1.00 94.31 108 LEU A N 1
ATOM 761 C CA . LEU A 1 108 ? -5.562 -2.285 14.675 1.00 94.31 108 LEU A CA 1
ATOM 762 C C . LEU A 1 108 ? -6.750 -2.206 15.654 1.00 94.31 108 LEU A C 1
ATOM 764 O O . LEU A 1 108 ? -7.357 -1.140 15.786 1.00 94.31 108 LEU A O 1
ATOM 768 N N . PRO A 1 109 ? -7.061 -3.295 16.386 1.00 89.81 109 PRO A N 1
ATOM 769 C CA . PRO A 1 109 ? -8.118 -3.286 17.394 1.00 89.81 109 PRO A CA 1
ATOM 770 C C . PRO A 1 109 ? -8.009 -2.087 18.351 1.00 89.81 109 PRO A C 1
ATOM 772 O O . PRO A 1 109 ? -6.921 -1.760 18.831 1.00 89.81 109 PRO A O 1
ATOM 775 N N . GLY A 1 110 ? -9.139 -1.421 18.605 1.00 89.81 110 GLY A N 1
ATOM 776 C CA . GLY A 1 110 ? -9.207 -0.208 19.431 1.00 89.81 110 GLY A CA 1
ATOM 777 C C . GLY A 1 110 ? -8.901 1.102 18.696 1.00 89.81 110 GLY A C 1
ATOM 778 O O . GLY A 1 110 ? -8.831 2.147 19.341 1.00 89.81 110 GLY A O 1
ATOM 779 N N . HIS A 1 111 ? -8.721 1.071 17.374 1.00 92.50 111 HIS A N 1
ATOM 780 C CA . HIS A 1 111 ? -8.588 2.267 16.545 1.00 92.50 111 HIS A CA 1
ATOM 781 C C . HIS A 1 111 ? -9.634 2.285 15.430 1.00 92.50 111 HIS A C 1
ATOM 783 O O . HIS A 1 111 ? -9.994 1.244 14.883 1.00 92.50 111 HIS A O 1
ATOM 789 N N . GLU A 1 112 ? -10.077 3.481 15.060 1.00 90.75 112 GLU A N 1
ATOM 790 C CA . GLU A 1 112 ? -11.041 3.712 13.986 1.00 90.75 112 GLU A CA 1
ATOM 791 C C . GLU A 1 112 ? -10.484 4.695 12.950 1.00 90.75 112 GLU A C 1
ATOM 793 O O . GLU A 1 112 ? -9.621 5.525 13.255 1.00 90.75 112 GLU A O 1
ATOM 798 N N . ARG A 1 113 ? -10.961 4.589 11.703 1.00 90.06 113 ARG A N 1
ATOM 799 C CA . ARG A 1 113 ? -10.607 5.538 10.639 1.00 90.06 113 ARG A CA 1
ATOM 800 C C . ARG A 1 113 ? -11.399 6.822 10.861 1.00 90.06 113 ARG A C 1
ATOM 802 O O . ARG A 1 113 ? -12.612 6.828 10.671 1.00 90.06 113 ARG A O 1
ATOM 809 N N . THR A 1 114 ? -10.726 7.908 11.223 1.00 87.38 114 THR A N 1
ATOM 810 C CA . THR A 1 114 ? -11.350 9.230 11.357 1.00 87.38 114 THR A CA 1
ATOM 811 C C . THR A 1 114 ? -10.991 10.126 10.173 1.00 87.38 114 THR A C 1
ATOM 813 O O . THR A 1 114 ? -9.825 10.384 9.884 1.00 87.38 114 THR A O 1
ATOM 816 N N . GLY A 1 115 ? -12.018 10.647 9.494 1.00 79.00 115 GLY A N 1
ATOM 817 C CA . GLY A 1 115 ? -11.884 11.675 8.455 1.00 79.00 115 GLY A CA 1
ATOM 818 C C . GLY A 1 115 ? -11.921 11.177 7.004 1.00 79.00 115 GLY A C 1
ATOM 819 O O . GLY A 1 115 ? -11.957 9.985 6.719 1.00 79.00 115 GLY A O 1
ATOM 820 N N . GLN A 1 116 ? -11.935 12.139 6.070 1.00 72.88 116 GLN A N 1
ATOM 821 C CA . GLN A 1 116 ? -11.932 11.892 4.616 1.00 72.88 116 GLN A CA 1
ATOM 822 C C . GLN A 1 116 ? -10.537 11.580 4.052 1.00 72.88 116 GLN A C 1
ATOM 824 O O . GLN A 1 116 ? -10.406 11.154 2.906 1.00 72.88 116 GLN A O 1
ATOM 829 N N . SER A 1 117 ? -9.490 11.780 4.851 1.00 70.50 117 SER A N 1
ATOM 830 C CA . SER A 1 117 ? -8.135 11.374 4.50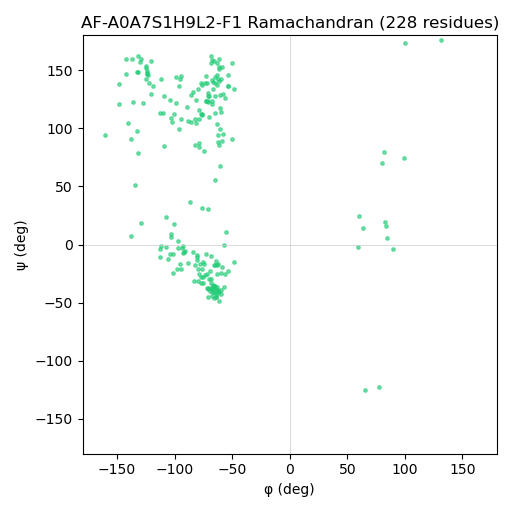0 1.00 70.50 117 SER A CA 1
ATOM 831 C C . SER A 1 117 ? -7.945 9.943 4.978 1.00 70.50 117 SER A C 1
ATOM 833 O O . SER A 1 117 ? -7.814 9.702 6.173 1.00 70.50 117 SER A O 1
ATOM 835 N N . TYR A 1 118 ? -7.933 9.003 4.035 1.00 67.81 118 TYR A N 1
ATOM 836 C CA . TYR A 1 118 ? -7.898 7.542 4.200 1.00 67.81 118 TYR A CA 1
ATOM 837 C C . TYR A 1 118 ? -6.730 6.972 5.052 1.00 67.81 118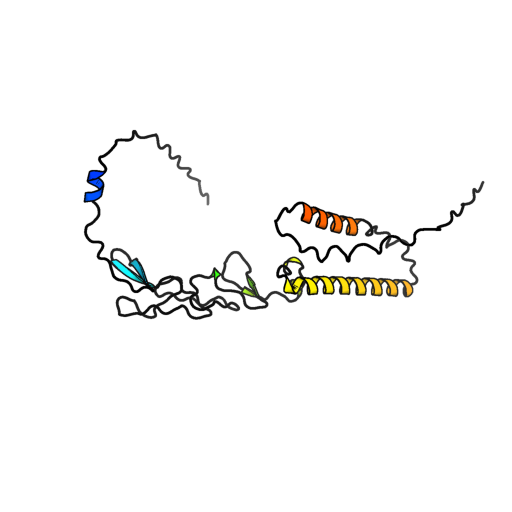 TYR A C 1
ATOM 839 O O . TYR A 1 118 ? -6.544 5.758 5.088 1.00 67.81 118 TYR A O 1
ATOM 847 N N . ALA A 1 119 ? -5.959 7.798 5.762 1.00 75.06 119 ALA A N 1
ATOM 848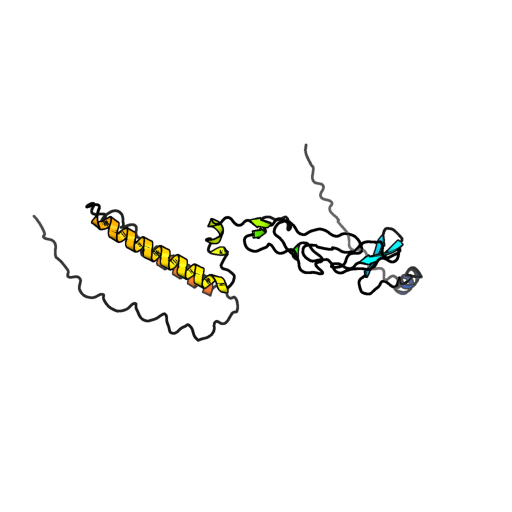 C CA . ALA A 1 119 ? -4.655 7.463 6.321 1.00 75.06 119 ALA A CA 1
ATOM 849 C C . ALA A 1 119 ? -4.465 7.794 7.818 1.00 75.06 119 ALA A C 1
ATOM 85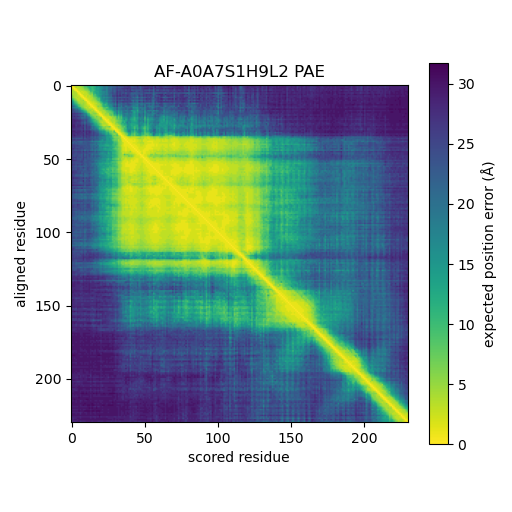1 O O . ALA A 1 119 ? -3.323 7.862 8.259 1.00 75.06 119 ALA A O 1
ATOM 852 N N . VAL A 1 120 ? -5.512 8.007 8.624 1.00 90.50 120 VAL A N 1
ATOM 853 C CA . VAL A 1 120 ? -5.326 8.201 10.078 1.00 90.50 120 VAL A CA 1
ATOM 854 C C . VAL A 1 120 ? -6.219 7.254 10.874 1.00 90.50 120 VAL A C 1
ATOM 856 O O . VAL A 1 120 ? -7.439 7.264 10.732 1.00 90.50 120 VAL A O 1
ATOM 859 N N . CYS A 1 121 ? -5.583 6.429 11.708 1.00 92.62 121 CYS A N 1
ATOM 860 C CA . CYS A 1 121 ? -6.244 5.597 12.705 1.00 92.62 121 CYS A CA 1
ATOM 861 C C . CYS A 1 121 ? -6.112 6.285 14.064 1.00 92.62 121 CYS A C 1
ATOM 863 O O . CYS A 1 121 ? -5.007 6.404 14.596 1.00 92.62 121 CYS A O 1
ATOM 865 N N . THR A 1 122 ? -7.223 6.749 14.626 1.00 93.12 122 THR A N 1
ATOM 866 C CA . THR A 1 122 ? -7.253 7.334 15.972 1.00 93.12 122 THR A CA 1
ATOM 867 C C . THR A 1 122 ? -7.726 6.301 16.973 1.00 93.12 122 THR A C 1
ATOM 869 O O . THR A 1 122 ? -8.582 5.477 16.658 1.00 93.12 122 THR A O 1
ATOM 872 N N . SER A 1 123 ? -7.168 6.335 18.181 1.00 91.19 123 SER A N 1
ATOM 873 C CA . SER A 1 123 ? -7.653 5.506 19.281 1.00 91.19 123 SER A CA 1
ATOM 874 C C . SER A 1 123 ? -9.109 5.851 19.574 1.00 91.19 123 SER A C 1
ATOM 876 O O . SER A 1 123 ? -9.426 7.025 19.781 1.00 91.19 123 SER A O 1
ATOM 878 N N . VAL A 1 124 ? -9.963 4.836 19.631 1.00 85.50 124 VAL A N 1
ATOM 879 C CA . VAL A 1 124 ? -11.356 5.001 20.041 1.00 85.50 124 VAL A CA 1
ATOM 880 C C . VAL A 1 124 ? -11.352 5.291 21.543 1.00 85.50 124 VAL A C 1
ATOM 882 O O . VAL A 1 124 ? -10.772 4.507 22.307 1.00 85.50 124 VAL A O 1
ATOM 885 N N . PRO A 1 125 ? -11.934 6.407 22.015 1.00 84.56 125 PRO A N 1
ATOM 886 C CA . PRO A 1 125 ? -12.025 6.638 23.444 1.00 84.56 125 PRO A CA 1
ATOM 887 C C . PRO A 1 125 ? -12.895 5.550 24.083 1.00 84.56 125 PRO A C 1
ATOM 889 O O . PRO A 1 125 ? -13.862 5.079 23.489 1.00 84.56 125 PRO A O 1
ATOM 892 N N . SER A 1 126 ? -12.576 5.155 25.315 1.00 77.62 126 SER A N 1
ATOM 893 C CA . SER A 1 126 ? -13.254 4.046 26.006 1.00 77.62 126 SER A CA 1
ATOM 894 C C . SER A 1 126 ? -14.773 4.213 26.117 1.00 77.62 126 SER A C 1
ATOM 896 O O . SER A 1 126 ? -15.487 3.218 26.194 1.00 77.62 126 SER A O 1
ATOM 898 N N . TRP A 1 127 ? -15.276 5.450 26.095 1.00 76.19 127 TRP A N 1
ATOM 899 C CA . TRP A 1 127 ? -16.709 5.732 26.097 1.00 76.19 127 TRP A CA 1
ATOM 900 C C . TRP A 1 127 ? -17.379 5.518 24.729 1.00 76.19 127 TRP A C 1
ATOM 902 O O . TRP A 1 127 ? -18.550 5.164 24.700 1.00 76.19 127 TRP A O 1
ATOM 912 N N . ALA A 1 128 ? -16.663 5.659 23.608 1.00 70.31 128 ALA A N 1
ATOM 913 C CA . ALA A 1 128 ? -17.221 5.446 22.266 1.00 70.31 128 ALA A CA 1
ATOM 914 C C . ALA A 1 128 ? -17.398 3.953 21.929 1.00 70.31 128 ALA A C 1
ATOM 916 O O . ALA A 1 128 ? -18.162 3.597 21.038 1.00 70.31 128 ALA A O 1
ATOM 917 N N . LEU A 1 129 ? -16.778 3.055 22.703 1.00 65.12 129 LEU A N 1
ATOM 918 C CA . LEU A 1 129 ? -17.070 1.616 22.652 1.00 65.12 129 LEU A CA 1
ATOM 919 C C . LEU A 1 129 ? -18.477 1.264 23.175 1.00 65.12 129 LEU A C 1
ATOM 921 O O . LEU A 1 129 ? -18.903 0.120 23.040 1.00 65.12 129 LEU A O 1
ATOM 925 N N . LEU A 1 130 ? -19.187 2.218 23.791 1.00 64.81 130 LEU A N 1
ATOM 926 C CA . LEU A 1 130 ? -20.558 2.048 24.281 1.00 64.81 130 LEU A CA 1
ATOM 927 C C . LEU A 1 130 ? -21.611 2.585 23.300 1.00 64.81 130 LEU A C 1
ATOM 929 O O . LEU A 1 130 ? -22.803 2.440 23.575 1.00 64.81 130 LEU A O 1
ATOM 933 N N . ASP A 1 131 ? -21.209 3.193 22.177 1.00 61.22 131 ASP A N 1
ATOM 934 C CA . ASP A 1 131 ? -22.171 3.706 21.205 1.00 61.22 131 ASP A CA 1
ATOM 935 C C . ASP A 1 131 ? -22.841 2.549 20.437 1.00 61.22 131 ASP A C 1
ATOM 937 O O . ASP A 1 131 ? -22.159 1.763 19.772 1.00 61.22 131 ASP A O 1
ATOM 941 N N . PRO A 1 132 ? -24.185 2.447 20.452 1.00 60.09 132 PRO A N 1
ATOM 942 C CA . PRO A 1 132 ? -24.923 1.326 19.863 1.00 60.09 132 PRO A CA 1
ATOM 943 C C . PRO A 1 132 ? -24.757 1.205 18.337 1.00 60.09 132 PRO A C 1
ATOM 945 O O . PRO A 1 132 ? -25.083 0.167 17.763 1.00 60.09 132 PRO A O 1
ATOM 948 N N . GLY A 1 133 ? -24.229 2.241 17.674 1.00 59.28 133 GLY A N 1
ATOM 949 C CA . GLY A 1 133 ? -23.969 2.261 16.233 1.00 59.28 133 GLY A CA 1
ATOM 950 C C . GLY A 1 133 ? -22.762 1.432 15.776 1.00 59.28 133 GLY A C 1
ATOM 951 O O . GLY A 1 133 ? -22.678 1.109 14.594 1.00 59.28 133 GLY A O 1
ATOM 952 N N . THR A 1 134 ? -21.846 1.050 16.674 1.00 58.72 134 THR A N 1
ATOM 953 C CA . THR A 1 134 ? -20.663 0.236 16.322 1.00 58.72 134 THR A CA 1
ATOM 954 C C . THR A 1 134 ? -20.878 -1.272 16.496 1.00 58.72 134 THR A C 1
ATOM 956 O O . THR A 1 134 ? -20.062 -2.059 16.019 1.00 58.72 134 THR A O 1
ATOM 959 N N . CYS A 1 135 ? -22.009 -1.715 17.064 1.00 57.50 135 CYS A N 1
ATOM 960 C CA . CYS A 1 135 ? -22.344 -3.140 17.231 1.00 57.50 135 CYS A CA 1
ATOM 961 C C . CYS A 1 135 ? -22.805 -3.815 15.911 1.00 57.50 135 CYS A C 1
ATOM 963 O O . CYS A 1 135 ? -23.649 -4.706 15.940 1.00 57.50 135 CYS A O 1
ATOM 965 N N . HIS A 1 136 ? -22.303 -3.398 14.742 1.00 55.16 136 HIS A N 1
ATOM 966 C CA . HIS A 1 136 ? -22.734 -3.940 13.443 1.00 55.16 136 HIS A CA 1
ATOM 967 C C . HIS A 1 136 ? -22.079 -5.286 13.086 1.00 55.16 136 HIS A C 1
ATOM 969 O O . HIS A 1 136 ? -22.498 -5.941 12.131 1.00 55.16 136 HIS A O 1
ATOM 975 N N . ASP A 1 137 ? -21.086 -5.722 13.866 1.00 54.50 137 ASP A N 1
ATOM 976 C CA . ASP A 1 137 ? -20.521 -7.065 13.760 1.00 54.50 137 ASP A CA 1
ATOM 977 C C . ASP A 1 137 ? -21.291 -8.035 14.672 1.00 54.50 137 ASP A C 1
ATOM 979 O O . ASP A 1 137 ? -21.344 -7.879 15.897 1.00 54.50 137 ASP A O 1
ATOM 983 N N . LEU A 1 138 ? -21.910 -9.050 14.060 1.00 54.25 138 LEU A N 1
ATOM 984 C CA . LEU A 1 138 ? -22.899 -9.965 14.658 1.00 54.25 138 LEU A CA 1
ATOM 985 C C . LEU A 1 138 ? -22.437 -10.652 15.958 1.00 54.25 138 LEU A C 1
ATOM 987 O O . LEU A 1 138 ? -23.271 -11.064 16.764 1.00 54.25 138 LEU A O 1
ATOM 991 N N . GLY A 1 139 ? -21.125 -10.761 16.189 1.00 59.78 139 GLY A N 1
ATOM 992 C CA . GLY A 1 139 ? -20.556 -11.369 17.394 1.00 59.78 139 GLY A CA 1
ATOM 993 C C . GLY A 1 139 ? -20.681 -10.524 18.669 1.00 59.78 139 GLY A C 1
ATOM 994 O O . GLY A 1 139 ? -20.728 -11.086 19.760 1.00 59.78 139 GLY A O 1
ATOM 995 N N . LEU A 1 140 ? -20.774 -9.194 18.557 1.00 56.00 140 LEU A N 1
ATOM 996 C CA . LEU A 1 140 ? -20.808 -8.267 19.705 1.00 56.00 140 LEU A CA 1
ATOM 997 C C . LEU A 1 140 ? -22.214 -7.752 20.041 1.00 56.00 140 LEU A C 1
ATOM 999 O O . LEU A 1 140 ? -22.428 -7.138 21.090 1.00 56.00 140 LEU A O 1
ATOM 1003 N N . TYR A 1 141 ? -23.198 -8.050 19.195 1.00 63.75 141 TYR A N 1
ATOM 1004 C CA . TYR A 1 141 ? -24.571 -7.578 19.363 1.00 63.75 141 TYR A CA 1
ATOM 1005 C C . TYR A 1 141 ? -25.221 -8.097 20.657 1.00 63.75 141 TYR A C 1
ATOM 1007 O O . TYR A 1 141 ? -25.885 -7.348 21.376 1.00 63.75 141 TYR A O 1
ATOM 1015 N N . LEU A 1 142 ? -24.971 -9.364 21.015 1.00 68.44 142 LEU A N 1
ATOM 1016 C CA . LEU A 1 142 ? -25.549 -9.975 22.216 1.00 68.44 142 LEU A CA 1
ATOM 1017 C C . LEU A 1 142 ? -24.996 -9.349 23.506 1.00 68.44 142 LEU A C 1
ATOM 1019 O O . LEU A 1 142 ? -25.746 -9.134 24.457 1.00 68.44 142 LEU A O 1
ATOM 1023 N N . SER A 1 143 ? -23.705 -9.000 23.527 1.00 67.19 143 SER A N 1
ATOM 1024 C CA . SER A 1 143 ? -23.097 -8.272 24.646 1.00 67.19 143 SER A CA 1
ATOM 1025 C C . SER A 1 143 ? -23.636 -6.848 24.776 1.00 67.19 143 SER A C 1
ATOM 1027 O O . SER A 1 143 ? -23.860 -6.403 25.901 1.00 67.19 143 SER A O 1
ATOM 1029 N N . CYS A 1 144 ? -23.921 -6.164 23.658 1.00 67.81 144 CYS A N 1
ATOM 1030 C CA . CYS A 1 144 ? -24.542 -4.835 23.684 1.00 67.81 144 CYS A CA 1
ATOM 1031 C C . CYS A 1 144 ? -25.961 -4.900 24.294 1.00 67.81 144 CYS A C 1
ATOM 1033 O O . CYS A 1 144 ? -26.288 -4.117 25.188 1.00 67.81 144 CYS A O 1
ATOM 1035 N N . ILE A 1 145 ? -26.784 -5.879 23.890 1.00 74.81 145 ILE A N 1
ATOM 1036 C CA . ILE A 1 145 ? -28.152 -6.045 24.420 1.00 74.81 145 ILE A CA 1
ATOM 1037 C C . ILE A 1 145 ? -28.142 -6.406 25.909 1.00 74.81 145 ILE A C 1
ATOM 1039 O O . ILE A 1 145 ? -28.889 -5.820 26.696 1.00 74.81 145 ILE A O 1
ATOM 1043 N N . LEU A 1 146 ? -27.295 -7.356 26.314 1.00 77.88 146 LEU A N 1
ATOM 1044 C CA . LEU A 1 146 ? -27.217 -7.783 27.713 1.00 77.88 146 LEU A CA 1
ATOM 1045 C C . LEU A 1 146 ? -26.700 -6.658 28.622 1.00 77.88 146 LEU A C 1
ATOM 1047 O O . LEU A 1 146 ? -27.215 -6.490 29.727 1.00 77.88 146 LEU A O 1
ATOM 1051 N N . GLY A 1 147 ? -25.745 -5.852 28.146 1.00 76.38 147 GLY A N 1
ATOM 1052 C CA . GLY A 1 147 ? -25.250 -4.678 28.867 1.00 76.38 147 GLY A CA 1
ATOM 1053 C C . GLY A 1 147 ? -26.341 -3.632 29.108 1.00 76.38 147 GLY A C 1
ATOM 1054 O O . GLY A 1 147 ? -26.541 -3.203 30.246 1.00 76.38 147 GLY A O 1
ATOM 1055 N N . ALA A 1 148 ? -27.105 -3.276 28.071 1.00 74.31 148 ALA A N 1
ATOM 1056 C CA . ALA A 1 148 ? -28.197 -2.308 28.185 1.00 74.31 148 ALA A CA 1
ATOM 1057 C C . ALA A 1 148 ? -29.310 -2.791 29.134 1.00 74.31 148 ALA A C 1
ATOM 1059 O O . ALA A 1 148 ? -29.782 -2.032 29.985 1.00 74.31 148 ALA A O 1
ATOM 1060 N N . ALA A 1 149 ? -29.683 -4.072 29.048 1.00 79.69 149 ALA A N 1
ATOM 1061 C CA . ALA A 1 149 ? -30.684 -4.667 29.931 1.00 79.69 149 ALA A CA 1
ATOM 1062 C C . ALA A 1 149 ? -30.245 -4.648 31.406 1.00 79.69 149 ALA A C 1
ATOM 1064 O O . ALA A 1 149 ? -31.053 -4.362 32.292 1.00 79.69 149 ALA A O 1
ATOM 1065 N N . PHE A 1 150 ? -28.962 -4.903 31.679 1.00 80.56 150 PHE A N 1
ATOM 1066 C CA . PHE A 1 150 ? -28.432 -4.896 33.040 1.00 80.56 150 PHE A CA 1
ATOM 1067 C C . PHE A 1 150 ? -28.438 -3.491 33.654 1.00 80.56 150 PHE A C 1
ATOM 1069 O O . PHE A 1 150 ? -28.883 -3.321 34.789 1.00 80.56 150 PHE A O 1
ATOM 1076 N N . VAL A 1 151 ? -28.023 -2.469 32.898 1.00 81.69 151 VAL A N 1
ATOM 1077 C CA . VAL A 1 151 ? -28.069 -1.067 33.354 1.00 81.69 151 VAL A CA 1
ATOM 1078 C C . VAL A 1 151 ? -29.503 -0.653 33.689 1.00 81.69 151 VAL A C 1
ATOM 1080 O O . VAL A 1 151 ? -29.743 -0.063 34.743 1.00 81.69 151 VAL A O 1
ATOM 1083 N N . PHE A 1 152 ? -30.476 -1.033 32.859 1.00 79.25 152 PHE A N 1
ATOM 1084 C CA . PHE A 1 152 ? -31.888 -0.735 33.106 1.00 79.25 152 PHE A CA 1
ATOM 1085 C C . PHE A 1 152 ? -32.424 -1.433 34.370 1.00 79.25 152 PHE A C 1
ATOM 1087 O O . PHE A 1 152 ? -33.123 -0.825 35.187 1.00 79.25 152 PHE A O 1
ATOM 1094 N N . ALA A 1 153 ? -32.052 -2.699 34.584 1.00 80.62 153 ALA A N 1
ATOM 1095 C CA . ALA A 1 153 ? -32.422 -3.455 35.781 1.00 80.62 153 ALA A CA 1
ATOM 1096 C C . ALA A 1 153 ? -31.809 -2.869 37.069 1.00 80.62 153 ALA A C 1
ATOM 1098 O O . ALA A 1 153 ? -32.447 -2.861 38.123 1.00 80.62 153 ALA A O 1
ATOM 1099 N N . VAL A 1 154 ? -30.584 -2.345 36.998 1.00 82.69 154 VAL A N 1
ATOM 1100 C CA . VAL A 1 154 ? -29.931 -1.688 38.137 1.00 82.69 154 VAL A CA 1
ATOM 1101 C C . VAL A 1 154 ? -30.583 -0.336 38.439 1.00 82.69 154 VAL A C 1
ATOM 1103 O O . VAL A 1 154 ? -30.909 -0.066 39.595 1.00 82.69 154 VAL A O 1
ATOM 1106 N N . LEU A 1 155 ? -30.846 0.490 37.421 1.00 78.88 155 LEU A N 1
ATOM 1107 C CA . LEU A 1 155 ? -31.477 1.804 37.598 1.00 78.88 155 LEU A CA 1
ATOM 1108 C C . LEU A 1 155 ? -32.885 1.699 38.196 1.00 78.88 155 LEU A C 1
ATOM 1110 O O . LEU A 1 155 ? -33.231 2.460 39.100 1.00 78.88 155 LEU A O 1
ATOM 1114 N N . THR A 1 156 ? -33.676 0.721 37.754 1.00 81.88 156 THR A N 1
ATOM 1115 C CA . THR A 1 156 ? -35.017 0.473 38.310 1.00 81.88 156 THR A CA 1
ATOM 1116 C C . THR A 1 156 ? -34.974 0.043 39.779 1.00 81.88 156 THR A C 1
ATOM 1118 O O . THR A 1 156 ? -35.790 0.512 40.573 1.00 81.88 156 THR A O 1
ATOM 1121 N N . ARG A 1 157 ? -33.989 -0.770 40.189 1.00 77.56 157 ARG A N 1
ATOM 1122 C CA . ARG A 1 157 ? -33.805 -1.138 41.606 1.00 77.56 157 ARG A CA 1
ATOM 1123 C C . ARG A 1 157 ? -33.344 0.027 42.479 1.00 77.56 157 ARG A C 1
ATOM 1125 O O . ARG A 1 157 ? -33.830 0.166 43.599 1.00 77.56 157 ARG A O 1
ATOM 1132 N N . ILE A 1 158 ? -32.437 0.870 41.986 1.00 78.19 158 ILE A N 1
ATOM 1133 C CA . ILE A 1 158 ? -31.967 2.049 42.732 1.00 78.19 158 ILE A CA 1
ATOM 1134 C C . ILE A 1 158 ? -33.113 3.055 42.923 1.00 78.19 158 ILE A C 1
ATOM 1136 O O . ILE A 1 158 ? -33.285 3.585 44.022 1.00 78.19 158 ILE A O 1
ATOM 1140 N N . GLY A 1 159 ? -33.942 3.266 41.895 1.00 72.81 159 GLY A N 1
ATOM 1141 C CA . GLY A 1 159 ? -35.122 4.131 41.984 1.00 72.81 159 GLY A CA 1
ATOM 1142 C C . GLY A 1 159 ? -36.129 3.677 43.047 1.00 72.81 159 GLY A C 1
ATOM 1143 O O . GLY A 1 159 ? -36.656 4.510 43.783 1.00 72.81 159 GLY A O 1
ATOM 1144 N N . ALA A 1 160 ? -36.348 2.365 43.187 1.00 71.62 160 ALA A N 1
ATOM 1145 C CA . ALA A 1 160 ? -37.242 1.821 44.210 1.00 71.62 160 ALA A CA 1
ATOM 1146 C C . ALA A 1 160 ? -36.741 2.109 45.639 1.00 71.62 160 ALA A C 1
ATOM 1148 O O . ALA A 1 160 ? -37.509 2.597 46.468 1.00 71.62 160 ALA A O 1
ATOM 1149 N N . HIS A 1 161 ? -35.447 1.902 45.910 1.00 69.00 161 HIS A N 1
ATOM 1150 C CA . HIS A 1 161 ? -34.865 2.136 47.240 1.00 69.00 161 HIS A CA 1
ATOM 1151 C C . HIS A 1 161 ? -34.810 3.615 47.649 1.00 69.00 161 HIS A C 1
ATOM 1153 O O . HIS A 1 161 ? -34.973 3.936 48.825 1.00 69.00 161 HIS A O 1
ATOM 1159 N N . LEU A 1 162 ? -34.620 4.534 46.699 1.00 65.25 162 LEU A N 1
ATOM 1160 C CA . LEU A 1 162 ? -34.638 5.973 46.990 1.00 65.25 162 LEU A CA 1
ATOM 1161 C C . LEU A 1 162 ? -36.044 6.485 47.353 1.00 65.25 162 LEU A C 1
ATOM 1163 O O . LEU A 1 162 ? -36.165 7.495 48.051 1.00 65.25 162 LEU A O 1
ATOM 1167 N N . SER A 1 163 ? -37.104 5.786 46.930 1.00 62.47 163 SER A N 1
ATOM 1168 C CA . SER A 1 163 ? -38.482 6.162 47.269 1.00 62.47 163 SER A CA 1
ATOM 1169 C C . SER A 1 163 ? -38.828 5.929 48.747 1.00 62.47 163 SER A C 1
ATOM 1171 O O . SER A 1 163 ? -39.599 6.699 49.313 1.00 62.47 163 SER A O 1
ATOM 1173 N N . GLU A 1 164 ? -38.206 4.945 49.404 1.00 61.25 164 GLU A N 1
ATOM 1174 C CA . GLU A 1 164 ? -38.479 4.617 50.813 1.00 61.25 164 GLU A CA 1
ATOM 1175 C C . GLU A 1 164 ? -37.714 5.509 51.797 1.00 61.25 164 GLU A C 1
ATOM 1177 O O . GLU A 1 164 ? -38.220 5.822 52.872 1.00 61.25 164 GLU A O 1
ATOM 1182 N N . ALA A 1 165 ? -36.514 5.967 51.434 1.00 61.44 165 ALA A N 1
ATOM 1183 C CA . ALA A 1 165 ? -35.652 6.717 52.348 1.00 61.44 165 ALA A CA 1
ATOM 1184 C C . ALA A 1 165 ? -36.036 8.198 52.501 1.00 61.44 165 ALA A C 1
ATOM 1186 O O . ALA A 1 165 ? -35.635 8.838 53.471 1.00 61.44 165 ALA A O 1
ATOM 1187 N N . SER A 1 166 ? -36.774 8.772 51.547 1.00 56.72 166 SER A N 1
ATOM 1188 C CA . SER A 1 166 ? -36.943 10.226 51.497 1.00 56.72 166 SER A CA 1
ATOM 1189 C C . SER A 1 166 ? -38.214 10.746 52.172 1.00 56.72 166 SER A C 1
ATOM 1191 O O . SER A 1 166 ? -38.275 11.936 52.455 1.00 56.72 166 SER A O 1
ATOM 1193 N N . GLY A 1 167 ? -39.232 9.921 52.456 1.00 58.00 167 GLY A N 1
ATOM 1194 C CA . GLY A 1 167 ? -40.496 10.389 53.061 1.00 58.00 167 GLY A CA 1
ATOM 1195 C C . GLY A 1 167 ? -41.254 11.447 52.235 1.00 58.00 167 GLY A C 1
ATOM 1196 O O . GLY A 1 167 ? -42.360 11.847 52.594 1.00 58.00 167 GLY A O 1
ATOM 1197 N N . TYR A 1 168 ? -40.695 11.877 51.102 1.00 50.53 168 TYR A N 1
ATOM 1198 C CA . TYR A 1 168 ? -41.348 12.706 50.117 1.00 50.53 168 TYR A CA 1
ATOM 1199 C C . TYR A 1 168 ? -42.185 11.779 49.253 1.00 50.53 168 TYR A C 1
ATOM 1201 O O . TYR A 1 168 ? -41.678 11.004 48.442 1.00 50.53 168 TYR A O 1
ATOM 1209 N N . THR A 1 169 ? -43.499 11.859 49.427 1.00 51.50 169 THR A N 1
ATOM 1210 C CA . THR A 1 169 ? -44.472 11.278 48.508 1.00 51.50 169 THR A CA 1
ATOM 1211 C C . THR A 1 169 ? -44.275 11.886 47.120 1.00 51.50 169 THR A C 1
ATOM 1213 O O . THR A 1 169 ? -44.917 12.867 46.752 1.00 51.50 169 THR A O 1
ATOM 1216 N N . LEU A 1 170 ? -43.409 11.271 46.315 1.00 51.09 170 LEU A N 1
ATOM 1217 C CA . LEU A 1 170 ? -43.180 11.555 44.896 1.00 51.09 170 LEU A CA 1
ATOM 1218 C C . LEU A 1 170 ? -44.363 11.107 44.014 1.00 51.09 170 LEU A C 1
ATOM 1220 O O . LEU A 1 170 ? -44.193 10.789 42.841 1.00 51.09 170 LEU A O 1
ATOM 1224 N N . LYS A 1 171 ? -45.593 11.133 44.547 1.00 53.09 171 LYS A N 1
ATOM 1225 C CA . LYS A 1 171 ? -46.819 10.872 43.779 1.00 53.09 171 LYS A CA 1
ATOM 1226 C C . LYS A 1 171 ? -47.040 11.895 42.656 1.00 53.09 171 LYS A C 1
ATOM 1228 O O . LYS A 1 171 ? -47.775 11.591 41.727 1.00 53.09 171 LYS A O 1
ATOM 1233 N N . ASN A 1 172 ? -46.359 13.048 42.690 1.00 52.31 172 ASN A N 1
ATOM 1234 C CA . ASN A 1 172 ? -46.569 14.127 41.720 1.00 52.31 172 ASN A CA 1
ATOM 1235 C C . ASN A 1 172 ? -45.402 14.417 40.759 1.00 52.31 172 ASN A C 1
ATOM 1237 O O . ASN A 1 172 ? -45.595 15.245 39.877 1.00 52.31 172 ASN A O 1
ATOM 1241 N N . ALA A 1 173 ? -44.230 13.765 40.860 1.00 49.50 173 ALA A N 1
ATOM 1242 C CA . ALA A 1 173 ? -43.122 14.049 39.921 1.00 49.50 173 ALA A CA 1
ATOM 1243 C C . ALA A 1 173 ? -42.762 12.901 38.963 1.00 49.50 173 ALA A C 1
ATOM 1245 O O . ALA A 1 173 ? -42.063 13.140 37.986 1.00 49.50 173 ALA A O 1
ATOM 1246 N N . PHE A 1 174 ? -43.289 11.689 39.168 1.00 46.75 174 PHE A N 1
ATOM 1247 C CA . PHE A 1 174 ? -43.182 10.587 38.197 1.00 46.75 174 PHE A CA 1
ATOM 1248 C C . PHE A 1 174 ? -44.500 10.286 37.472 1.00 46.75 174 PHE A C 1
ATOM 1250 O O . PHE A 1 174 ? -44.677 9.215 36.906 1.00 46.75 174 PHE A O 1
ATOM 1257 N N . ASN A 1 175 ? -45.395 11.276 37.400 1.00 44.50 175 ASN A N 1
ATOM 1258 C CA . ASN A 1 175 ? -46.391 11.350 36.328 1.00 44.50 175 ASN A CA 1
ATOM 1259 C C . ASN A 1 175 ? -45.800 12.071 35.100 1.00 44.50 175 ASN A C 1
ATOM 1261 O O . ASN A 1 175 ? -46.469 12.841 34.417 1.00 44.50 175 ASN A O 1
ATOM 1265 N N . VAL A 1 176 ? -44.507 11.853 34.831 1.00 47.28 176 VAL A N 1
ATOM 1266 C CA . VAL A 1 176 ? -43.992 12.009 33.476 1.00 47.28 176 VAL A CA 1
ATOM 1267 C C . VAL A 1 176 ? -44.352 10.709 32.788 1.00 47.28 176 VAL A C 1
ATOM 1269 O O . VAL A 1 176 ? -43.795 9.650 33.067 1.00 47.28 176 VAL A O 1
ATOM 1272 N N . ASN A 1 177 ? -45.377 10.816 31.961 1.00 46.47 177 ASN A N 1
ATOM 1273 C CA . ASN A 1 177 ? -45.999 9.790 31.147 1.00 46.47 177 ASN A CA 1
ATOM 1274 C C . ASN A 1 177 ? -44.982 9.200 30.139 1.00 46.47 177 ASN A C 1
ATOM 1276 O O . ASN A 1 177 ? -45.068 9.427 28.938 1.00 46.47 177 ASN A O 1
ATOM 1280 N N . LEU A 1 178 ? -43.965 8.484 30.627 1.00 48.25 178 LEU A N 1
ATOM 1281 C CA . LEU A 1 178 ? -42.966 7.764 29.823 1.00 48.25 178 LEU A CA 1
ATOM 1282 C C . LEU A 1 178 ? -43.465 6.367 29.410 1.00 48.25 178 LEU A C 1
ATOM 1284 O O . LEU A 1 178 ? -42.827 5.694 28.605 1.00 48.25 178 LEU A O 1
ATOM 1288 N N . GLY A 1 179 ? -44.630 5.956 29.923 1.00 47.16 179 GLY A N 1
ATOM 1289 C CA . GLY A 1 179 ? -45.266 4.665 29.656 1.00 47.16 179 GLY A CA 1
ATOM 1290 C C . GLY A 1 179 ? -45.677 4.413 28.196 1.00 47.16 179 GLY A C 1
ATOM 1291 O O . GLY A 1 179 ? -45.519 3.278 27.752 1.00 47.16 179 GLY A O 1
ATOM 1292 N N . PRO A 1 180 ? -46.148 5.405 27.407 1.00 48.34 180 PRO A N 1
ATOM 1293 C CA . PRO A 1 180 ? -46.505 5.159 26.008 1.00 48.34 180 PRO A CA 1
ATOM 1294 C C . PRO A 1 180 ? -45.421 5.555 24.994 1.00 48.34 180 PRO A C 1
ATOM 1296 O O . PRO A 1 180 ? -45.433 5.031 23.884 1.00 48.34 180 PRO A O 1
ATOM 1299 N N . LEU A 1 181 ? -44.475 6.442 25.332 1.00 45.97 181 LEU A N 1
ATOM 1300 C CA . LEU A 1 181 ? -43.481 6.920 24.356 1.00 45.97 181 LEU A CA 1
ATOM 1301 C C . LEU A 1 181 ? -42.366 5.898 24.080 1.00 45.97 181 LEU A C 1
ATOM 1303 O O . LEU A 1 181 ? -41.953 5.761 22.932 1.00 45.97 181 LEU A O 1
ATOM 1307 N N . PHE A 1 182 ? -41.959 5.095 25.070 1.00 47.53 182 PHE A N 1
ATOM 1308 C CA . PHE A 1 182 ? -40.970 4.028 24.846 1.00 47.53 182 PHE A CA 1
ATOM 1309 C C . PHE A 1 182 ? -41.544 2.804 24.118 1.00 47.53 182 PHE A C 1
ATOM 1311 O O . PHE A 1 182 ? -40.823 2.131 23.382 1.00 47.53 182 PHE A O 1
ATOM 1318 N N . LEU A 1 183 ? -42.850 2.537 24.260 1.00 48.44 183 LEU A N 1
ATOM 1319 C CA . LEU A 1 183 ? -43.528 1.520 23.451 1.00 48.44 183 LEU A CA 1
ATOM 1320 C C . LEU A 1 183 ? -43.777 2.013 22.018 1.00 48.44 183 LEU A C 1
ATOM 1322 O O . LEU A 1 183 ? -43.672 1.211 21.093 1.00 48.44 183 LEU A O 1
ATOM 1326 N N . LEU A 1 184 ? -44.032 3.311 21.795 1.00 46.59 184 LEU A N 1
ATOM 1327 C CA . LEU A 1 184 ? -44.159 3.846 20.436 1.00 46.59 184 LEU A CA 1
ATOM 1328 C C . LEU A 1 184 ? -42.823 3.918 19.680 1.00 46.59 184 LEU A C 1
ATOM 1330 O O . LEU A 1 184 ? -42.824 3.600 18.495 1.00 46.59 184 LEU A O 1
ATOM 1334 N N . GLU A 1 185 ? -41.691 4.246 20.313 1.00 43.19 185 GLU A N 1
ATOM 1335 C CA . GLU A 1 185 ? -40.390 4.220 19.615 1.00 43.19 185 GLU A CA 1
ATOM 1336 C C . GLU A 1 185 ? -39.923 2.796 19.284 1.00 43.19 185 GLU A C 1
ATOM 1338 O O . GLU A 1 185 ? -39.439 2.553 18.178 1.00 43.19 185 GLU A O 1
ATOM 1343 N N . HIS A 1 186 ? -40.163 1.812 20.160 1.00 48.66 186 HIS A N 1
ATOM 1344 C CA . HIS A 1 186 ? -39.895 0.406 19.832 1.00 48.66 186 HIS A CA 1
ATOM 1345 C C . HIS A 1 186 ? -40.801 -0.123 18.709 1.00 48.66 186 HIS A C 1
ATOM 1347 O O . HIS A 1 186 ? -40.351 -0.901 17.865 1.00 48.66 186 HIS A O 1
ATOM 1353 N N . VAL A 1 187 ? -42.065 0.315 18.652 1.00 49.47 187 VAL A N 1
ATOM 1354 C CA . VAL A 1 187 ? -42.972 -0.037 17.551 1.00 49.47 187 VAL A CA 1
ATOM 1355 C C . VAL A 1 187 ? -42.568 0.679 16.261 1.00 49.47 187 VAL A C 1
ATOM 1357 O O . VAL A 1 187 ? -42.579 0.044 15.208 1.00 49.47 187 VAL A O 1
ATOM 1360 N N . GLN A 1 188 ? -42.128 1.940 16.295 1.00 50.06 188 GLN A N 1
ATOM 1361 C CA . GLN A 1 188 ? -41.621 2.626 15.099 1.00 50.06 188 GLN A CA 1
ATOM 1362 C C . GLN A 1 188 ? -40.315 2.014 14.578 1.00 50.06 188 GLN A C 1
ATOM 1364 O O . GLN A 1 188 ? -40.167 1.884 13.365 1.00 50.06 188 GLN A O 1
ATOM 1369 N N . PHE A 1 189 ? -39.431 1.526 15.451 1.00 46.78 189 PHE A N 1
ATOM 1370 C CA . PHE A 1 189 ? -38.217 0.809 15.048 1.00 46.78 189 PHE A CA 1
ATOM 1371 C C . PHE A 1 189 ? -38.530 -0.555 14.402 1.00 46.78 189 PHE A C 1
ATOM 1373 O O . PHE A 1 189 ? -37.978 -0.898 13.355 1.00 46.78 189 PHE A O 1
ATOM 1380 N N . LEU A 1 190 ? -39.498 -1.303 14.947 1.00 47.50 190 LEU A N 1
ATOM 1381 C CA . LEU A 1 190 ? -39.989 -2.552 14.343 1.00 47.50 190 LEU A CA 1
ATOM 1382 C C . LEU A 1 190 ? -40.765 -2.316 13.034 1.00 47.50 190 LEU A C 1
ATOM 1384 O O . LEU A 1 190 ? -40.737 -3.159 12.137 1.00 47.50 190 LEU A O 1
ATOM 1388 N N . THR A 1 191 ? -41.425 -1.164 12.886 1.00 49.59 191 THR A N 1
ATOM 1389 C CA . THR A 1 191 ? -42.135 -0.793 11.650 1.00 49.59 191 THR A CA 1
ATOM 1390 C C . THR A 1 191 ? -41.167 -0.269 10.578 1.00 49.59 191 THR A C 1
ATOM 1392 O O . THR A 1 191 ? -41.366 -0.542 9.394 1.00 49.59 191 THR A O 1
ATOM 1395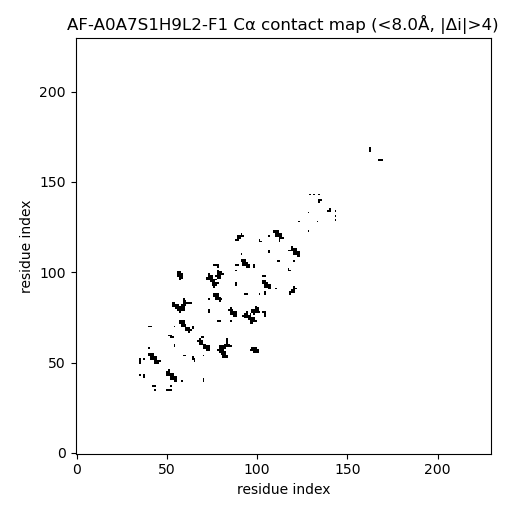 N N . ALA A 1 192 ? -40.070 0.389 10.967 1.00 46.00 192 ALA A N 1
ATOM 1396 C CA . ALA A 1 192 ? -38.988 0.801 10.069 1.00 46.00 192 ALA A CA 1
ATOM 1397 C C . ALA A 1 192 ? -38.214 -0.404 9.504 1.00 46.00 192 ALA A C 1
ATOM 1399 O O . ALA A 1 192 ? -37.945 -0.441 8.303 1.00 46.00 192 ALA A O 1
ATOM 1400 N N . LEU A 1 193 ? -37.978 -1.443 10.317 1.00 46.25 193 LEU A N 1
ATOM 1401 C CA . LEU A 1 193 ? -37.417 -2.727 9.865 1.00 46.25 193 LEU A CA 1
ATOM 1402 C C . LEU A 1 193 ? -38.322 -3.463 8.863 1.00 46.25 193 LEU A C 1
ATOM 1404 O O . LEU A 1 193 ? -37.837 -4.233 8.037 1.00 46.25 193 LEU A O 1
ATOM 1408 N N . ARG A 1 194 ? -39.637 -3.209 8.893 1.00 45.62 194 ARG A N 1
ATOM 1409 C CA . ARG A 1 194 ? -40.598 -3.768 7.929 1.00 45.62 194 ARG A CA 1
ATOM 1410 C C . ARG A 1 194 ? -40.596 -3.033 6.584 1.00 45.62 194 ARG A C 1
ATOM 1412 O O . ARG A 1 194 ? -40.962 -3.632 5.577 1.00 45.62 194 ARG A O 1
ATOM 1419 N N . HIS A 1 195 ? -40.197 -1.759 6.561 1.00 43.09 195 HIS A N 1
ATOM 1420 C CA . HIS A 1 195 ? -40.140 -0.944 5.341 1.00 43.09 195 HIS A CA 1
ATOM 1421 C C . HIS A 1 195 ? -38.765 -0.928 4.665 1.00 43.09 195 HIS A C 1
ATOM 1423 O O . HIS A 1 195 ? -38.694 -0.706 3.455 1.00 43.09 195 HIS A O 1
ATOM 1429 N N . SER A 1 196 ? -37.683 -1.239 5.383 1.00 44.47 196 SER A N 1
ATOM 1430 C CA . SER A 1 196 ? -36.406 -1.601 4.768 1.00 44.47 196 SER A CA 1
ATOM 1431 C C . SER A 1 196 ? -36.505 -3.016 4.193 1.00 44.47 196 SER A C 1
ATOM 1433 O O . SER A 1 196 ? -36.087 -3.983 4.823 1.00 44.47 196 SER A O 1
ATOM 1435 N N . GLY A 1 197 ? -37.103 -3.150 3.007 1.00 40.34 197 GLY A N 1
ATOM 1436 C CA . GLY A 1 197 ? -37.219 -4.393 2.235 1.00 40.34 197 GLY A CA 1
ATOM 1437 C C . GLY A 1 197 ? -35.873 -4.949 1.747 1.00 40.34 197 GLY A C 1
ATOM 1438 O O . GLY A 1 197 ? -35.681 -5.153 0.552 1.00 40.34 197 GLY A O 1
ATOM 1439 N N . GLY A 1 198 ? -34.933 -5.175 2.662 1.00 42.66 198 GLY A N 1
ATOM 1440 C CA . GLY A 1 198 ? -33.639 -5.797 2.420 1.00 42.66 198 GLY A CA 1
ATOM 1441 C C . GLY A 1 198 ? -33.707 -7.293 2.701 1.00 42.66 198 GLY A C 1
ATOM 1442 O O . GLY A 1 198 ? -33.808 -7.716 3.846 1.00 42.66 198 GLY A O 1
ATOM 1443 N N . MET A 1 199 ? -33.665 -8.071 1.625 1.00 40.00 199 MET A N 1
ATOM 1444 C CA . MET A 1 199 ? -33.692 -9.530 1.555 1.00 40.00 199 MET A CA 1
ATOM 1445 C C . MET A 1 199 ? -32.676 -10.224 2.481 1.00 40.00 199 MET A C 1
ATOM 1447 O O . MET A 1 199 ? -31.586 -10.551 2.035 1.00 40.00 199 MET A O 1
ATOM 1451 N N . TYR A 1 200 ? -33.038 -10.552 3.720 1.00 46.88 200 TYR A N 1
ATOM 1452 C CA . TYR A 1 200 ? -32.407 -11.668 4.431 1.00 46.88 200 TYR A CA 1
ATOM 1453 C C . TYR A 1 200 ? -33.474 -12.422 5.220 1.00 46.88 200 TYR A C 1
ATOM 1455 O O . TYR A 1 200 ? -33.990 -11.950 6.230 1.00 46.88 200 TYR A O 1
ATOM 1463 N N . ALA A 1 201 ? -33.845 -13.593 4.700 1.00 39.12 201 ALA A N 1
ATOM 1464 C CA . ALA A 1 201 ? -34.726 -14.536 5.369 1.00 39.12 201 ALA A CA 1
ATOM 1465 C C . ALA A 1 201 ? -34.088 -14.962 6.700 1.00 39.12 201 ALA A C 1
ATOM 1467 O O . ALA A 1 201 ? -33.030 -15.590 6.716 1.00 39.12 201 ALA A O 1
ATOM 1468 N N . ALA A 1 202 ? -34.721 -14.599 7.815 1.00 41.56 202 ALA A N 1
ATOM 1469 C CA . ALA A 1 202 ? -34.364 -15.134 9.119 1.00 41.56 202 ALA A CA 1
ATOM 1470 C C . ALA A 1 202 ? -34.812 -16.610 9.206 1.00 41.56 202 ALA A C 1
ATOM 1472 O O . ALA A 1 202 ? -35.906 -16.932 8.742 1.00 41.56 202 ALA A O 1
ATOM 1473 N N . PRO A 1 203 ? -34.006 -17.512 9.793 1.00 44.16 203 PRO A N 1
ATOM 1474 C CA . PRO A 1 203 ? -34.388 -18.909 9.988 1.00 44.16 203 PRO A CA 1
ATOM 1475 C C . PRO A 1 203 ? -35.549 -19.050 10.994 1.00 44.16 203 PRO A C 1
ATOM 1477 O O . PRO A 1 203 ? -35.562 -18.391 12.035 1.00 44.16 203 PRO A O 1
ATOM 1480 N N . ASP A 1 204 ? -36.490 -19.955 10.696 1.00 43.62 204 ASP A N 1
ATOM 1481 C CA . ASP A 1 204 ? -37.781 -20.212 11.379 1.00 43.62 204 ASP A CA 1
ATOM 1482 C C . ASP A 1 204 ? -37.718 -20.552 12.889 1.00 43.62 204 ASP A C 1
ATOM 1484 O O . ASP A 1 204 ? -38.740 -20.744 13.550 1.00 43.62 204 ASP A O 1
ATOM 1488 N N . SER A 1 205 ? -36.532 -20.612 13.487 1.00 45.22 205 SER A N 1
ATOM 1489 C CA . SER A 1 205 ? -36.322 -21.138 14.840 1.00 45.22 205 SER A CA 1
ATOM 1490 C C . SER A 1 205 ? -36.647 -20.153 15.975 1.00 45.22 205 SER A C 1
ATOM 1492 O O . SER A 1 205 ? -36.721 -20.569 17.129 1.00 45.22 205 SER A O 1
ATOM 1494 N N . ILE A 1 206 ? -36.826 -18.855 15.691 1.00 45.00 206 ILE A N 1
ATOM 1495 C CA . ILE A 1 206 ? -36.861 -17.801 16.733 1.00 45.00 206 ILE A CA 1
ATOM 1496 C C . ILE A 1 206 ? -38.280 -17.262 17.012 1.00 45.00 206 ILE A C 1
ATOM 1498 O O . ILE A 1 206 ? -38.520 -16.652 18.054 1.00 45.00 206 ILE A O 1
ATOM 1502 N N . GLN A 1 207 ? -39.282 -17.565 16.179 1.00 42.34 207 GLN A N 1
ATOM 1503 C CA . GLN A 1 207 ? -40.645 -17.036 16.372 1.00 42.34 207 GLN A CA 1
ATOM 1504 C C . GLN A 1 207 ? -41.437 -17.651 17.544 1.00 42.34 207 GLN A C 1
ATOM 1506 O O . GLN A 1 207 ? -42.504 -17.146 17.884 1.00 42.34 207 GLN A O 1
ATOM 1511 N N . ARG A 1 208 ? -40.945 -18.709 18.206 1.00 45.06 208 ARG A N 1
ATOM 1512 C CA . ARG A 1 208 ? -41.712 -19.418 19.254 1.00 45.06 208 ARG A CA 1
ATOM 1513 C C . ARG A 1 208 ? -41.481 -18.965 20.699 1.00 45.06 208 ARG A C 1
ATOM 1515 O O . ARG A 1 208 ? -42.174 -19.470 21.574 1.00 45.06 208 ARG A O 1
ATOM 1522 N N . PHE A 1 209 ? -40.578 -18.022 20.976 1.00 43.44 209 PHE A N 1
ATOM 1523 C CA . PHE A 1 209 ? -40.218 -17.683 22.366 1.00 43.44 209 PHE A CA 1
ATOM 1524 C C . PHE A 1 209 ? -40.733 -16.338 22.909 1.00 43.44 209 PHE A C 1
ATOM 1526 O O . PHE A 1 209 ? -40.524 -16.064 24.085 1.00 43.44 209 PHE A O 1
ATOM 1533 N N . VAL A 1 210 ? -41.437 -15.510 22.123 1.00 41.59 210 VAL A N 1
ATOM 1534 C CA . VAL A 1 210 ? -41.761 -14.119 22.539 1.00 41.59 210 VAL A CA 1
ATOM 1535 C C . VAL A 1 210 ? -43.256 -13.864 22.821 1.00 41.59 210 VAL A C 1
ATOM 1537 O O . VAL A 1 210 ? -43.635 -12.782 23.255 1.00 41.59 210 VAL A O 1
ATOM 1540 N N . LEU A 1 211 ? -44.136 -14.853 22.662 1.00 44.59 211 LEU A N 1
ATOM 1541 C CA . LEU A 1 211 ? -45.579 -14.693 22.906 1.00 44.59 211 LEU A CA 1
ATOM 1542 C C . LEU A 1 211 ? -46.088 -15.851 23.777 1.00 44.59 211 LEU A C 1
ATOM 1544 O O . LEU A 1 211 ? -46.606 -16.819 23.223 1.00 44.59 211 LEU A O 1
ATOM 1548 N N . PRO A 1 212 ? -45.879 -15.834 25.114 1.00 40.41 212 PRO A N 1
ATOM 1549 C CA . PRO A 1 212 ? -47.027 -15.586 25.998 1.00 40.41 212 PRO A CA 1
ATOM 1550 C C . PRO A 1 212 ? -46.640 -15.127 27.427 1.00 40.41 212 PRO A C 1
ATOM 1552 O O . PRO A 1 212 ? -46.450 -15.962 28.305 1.00 40.41 212 PRO A O 1
ATOM 1555 N N . LEU A 1 213 ? -46.578 -13.824 27.724 1.00 42.22 213 LEU A N 1
ATOM 1556 C CA . LEU A 1 213 ? -46.574 -13.357 29.132 1.00 42.22 213 LEU A CA 1
ATOM 1557 C C . LEU A 1 213 ? -47.447 -12.116 29.403 1.00 42.22 213 LEU A C 1
ATOM 1559 O O . LEU A 1 213 ? -47.444 -11.602 30.515 1.00 42.22 213 LEU A O 1
ATOM 1563 N N . ALA A 1 214 ? -48.242 -11.644 28.437 1.00 41.41 214 ALA A N 1
ATOM 1564 C CA . ALA A 1 214 ? -48.924 -10.346 28.550 1.00 41.41 214 ALA A CA 1
ATOM 1565 C C . ALA A 1 214 ? -50.430 -10.386 28.902 1.00 41.41 214 ALA A C 1
ATOM 1567 O O . ALA A 1 214 ? -51.075 -9.347 28.835 1.00 41.41 214 ALA A O 1
ATOM 1568 N N . TRP A 1 215 ? -51.021 -11.534 29.263 1.00 42.72 215 TRP A N 1
ATOM 1569 C CA . TRP A 1 215 ? -52.485 -11.644 29.447 1.00 42.72 215 TRP A CA 1
ATOM 1570 C C . TRP A 1 215 ? -52.909 -12.377 30.727 1.00 42.72 215 TRP A C 1
ATOM 1572 O O . TRP A 1 215 ? -53.722 -13.296 30.695 1.00 42.72 215 TRP A O 1
ATOM 1582 N N . SER A 1 216 ? -52.388 -11.982 31.890 1.00 42.09 216 SER A N 1
ATOM 1583 C CA . SER A 1 216 ? -53.023 -12.385 33.148 1.00 42.09 216 SER A CA 1
ATOM 1584 C C . SER A 1 216 ? -52.845 -11.323 34.228 1.00 42.09 216 SER A C 1
ATOM 1586 O O . SER A 1 216 ? -51.717 -11.018 34.604 1.00 42.09 216 SER A O 1
ATOM 1588 N N . ARG A 1 217 ? -53.983 -10.830 34.739 1.00 43.66 217 ARG A N 1
ATOM 1589 C CA . ARG A 1 217 ? -54.201 -9.843 35.821 1.00 43.66 217 ARG A CA 1
ATOM 1590 C C . ARG A 1 217 ? -54.493 -8.410 35.378 1.00 43.66 217 ARG A C 1
ATOM 1592 O O . ARG A 1 217 ? -53.699 -7.505 35.593 1.00 43.66 217 ARG A O 1
ATOM 1599 N N . TYR A 1 218 ? -55.708 -8.209 34.886 1.00 43.38 218 TYR A N 1
ATOM 1600 C CA . TYR A 1 218 ? -56.476 -6.996 35.156 1.00 43.38 218 TYR A CA 1
ATOM 1601 C C . TYR A 1 218 ? -57.912 -7.428 35.432 1.00 43.38 218 TYR A C 1
ATOM 1603 O O . TYR A 1 218 ? -58.689 -7.567 34.504 1.00 43.38 218 TYR A O 1
ATOM 1611 N N . ASP A 1 219 ? -58.235 -7.688 36.697 1.00 44.47 219 ASP A N 1
ATOM 1612 C CA . ASP A 1 219 ? -59.617 -7.704 37.169 1.00 44.47 219 ASP A CA 1
ATOM 1613 C C . ASP A 1 219 ? -59.648 -7.251 38.631 1.00 44.47 219 ASP A C 1
ATOM 1615 O O . ASP A 1 219 ? -58.814 -7.663 39.438 1.00 44.47 219 ASP A O 1
ATOM 1619 N N . THR A 1 220 ? -60.644 -6.418 38.943 1.00 48.59 220 THR A N 1
ATOM 1620 C CA . THR A 1 220 ? -61.020 -5.840 40.250 1.00 48.59 220 THR A CA 1
ATOM 1621 C C . THR A 1 220 ? -60.244 -4.604 40.743 1.00 48.59 220 THR A C 1
ATOM 1623 O O . THR A 1 220 ? -59.427 -4.660 41.655 1.00 48.59 220 THR A O 1
ATOM 1626 N N . VAL A 1 221 ? -60.611 -3.428 40.219 1.00 43.16 221 VAL A N 1
ATOM 1627 C CA . VAL A 1 221 ? -60.566 -2.170 40.988 1.00 43.16 221 VAL A CA 1
ATOM 1628 C C . VAL A 1 221 ? -62.007 -1.711 41.186 1.00 43.16 221 VAL A C 1
ATOM 1630 O O . VAL A 1 221 ? -62.715 -1.428 40.222 1.00 43.16 221 VAL A O 1
ATOM 1633 N N . GLY A 1 222 ? -62.444 -1.730 42.445 1.00 39.75 222 GLY A N 1
ATOM 1634 C CA . GLY A 1 222 ? -63.771 -1.306 42.870 1.00 39.75 222 GLY A CA 1
ATOM 1635 C C . GLY A 1 222 ? -63.977 0.198 42.703 1.00 39.75 222 GLY A C 1
ATOM 1636 O O . GLY A 1 222 ? -63.080 1.003 42.951 1.00 39.75 222 GLY A O 1
ATOM 1637 N N . ILE A 1 223 ? -65.188 0.546 42.282 1.00 41.88 223 ILE A N 1
ATOM 1638 C CA . ILE A 1 223 ? -65.729 1.902 42.244 1.00 41.88 223 ILE A CA 1
ATOM 1639 C C . ILE A 1 223 ? -65.980 2.329 43.696 1.00 41.88 223 ILE A C 1
ATOM 1641 O O . ILE A 1 223 ? -66.694 1.640 44.421 1.00 41.88 223 ILE A O 1
ATOM 1645 N N . ILE A 1 224 ? -65.374 3.437 44.126 1.00 45.69 224 ILE A N 1
ATOM 1646 C CA . ILE A 1 224 ? -65.696 4.098 45.395 1.00 45.69 224 ILE A CA 1
ATOM 1647 C C . ILE A 1 224 ? -66.382 5.416 45.037 1.00 45.69 224 ILE A C 1
ATOM 1649 O O . ILE A 1 224 ? -65.760 6.295 44.439 1.00 45.69 224 ILE A O 1
ATOM 1653 N N . ASP A 1 225 ? -67.665 5.512 45.377 1.00 51.94 225 ASP A N 1
ATOM 1654 C CA . ASP A 1 225 ? -68.479 6.722 45.278 1.00 51.94 225 ASP A CA 1
ATOM 1655 C C . ASP A 1 225 ? -67.945 7.827 46.204 1.00 51.94 225 ASP A C 1
ATOM 1657 O O . ASP A 1 225 ? -67.598 7.581 47.362 1.00 51.94 225 ASP A O 1
ATOM 1661 N N . ALA A 1 226 ? -67.907 9.062 45.701 1.00 50.69 226 ALA A N 1
ATOM 1662 C CA . ALA A 1 226 ? -67.629 10.259 46.490 1.00 50.69 226 ALA A CA 1
ATOM 1663 C C . ALA A 1 226 ? -68.949 10.928 46.937 1.00 50.69 226 ALA A C 1
ATOM 1665 O O . ALA A 1 226 ? -69.904 10.963 46.157 1.00 50.69 226 ALA A O 1
ATOM 1666 N N . PRO A 1 227 ? -69.026 11.479 48.163 1.00 58.59 227 PRO A N 1
ATOM 1667 C CA . PRO A 1 227 ? -70.249 12.078 48.683 1.00 58.59 227 PRO A CA 1
ATOM 1668 C C . PRO A 1 227 ? -70.529 13.465 48.089 1.00 58.59 227 PRO A C 1
ATOM 1670 O O . PRO A 1 227 ? -69.650 14.322 47.997 1.00 58.59 227 PRO A O 1
ATOM 1673 N N . VAL A 1 228 ? -71.803 13.683 47.759 1.00 60.75 228 VAL A N 1
ATOM 1674 C CA . VAL A 1 228 ? -72.421 14.996 47.545 1.00 60.75 228 VAL A CA 1
ATOM 1675 C C . VAL A 1 228 ? -72.515 15.707 48.898 1.00 60.75 228 VAL A C 1
ATOM 1677 O O . VAL A 1 228 ? -73.050 15.140 49.851 1.00 60.75 228 VAL A O 1
ATOM 1680 N N . LEU A 1 229 ? -72.015 16.940 48.982 1.00 49.19 229 LEU A N 1
ATOM 1681 C CA . LEU A 1 229 ? -72.264 17.845 50.107 1.00 49.19 229 LEU A CA 1
ATOM 1682 C C . LEU A 1 229 ? -73.130 19.035 49.641 1.00 49.19 229 LEU A C 1
ATOM 1684 O O . LEU A 1 229 ? -72.960 19.468 48.498 1.00 49.19 229 LEU A O 1
ATOM 1688 N N . PRO A 1 230 ? -74.059 19.509 50.495 1.00 62.88 230 PRO A N 1
ATOM 1689 C CA . PRO A 1 230 ? -74.990 20.608 50.224 1.00 62.88 230 PRO A CA 1
ATOM 1690 C C . PRO A 1 230 ? -74.358 22.003 50.325 1.00 62.88 230 PRO A C 1
ATOM 1692 O O . PRO A 1 230 ? -73.354 22.159 51.058 1.00 62.88 230 PRO A O 1
#

InterPro domains:
  IPR009030 Growth factor receptor cysteine-rich domain superfamily [SSF57184] (36-135)

Nearest PDB structures (foldseek):
  6okn-assembly1_R  TM=7.127E-01  e=1.439E-01  Homo sapiens
  6okn-assembly2_E  TM=2.795E-01  e=2.475E-01  Homo sapiens

pLDDT: mean 70.44, std 20.71, range [39.12, 98.5]

Sequence (230 aa):
MMMIGGRSDFRGGPQPARAAPLLLLLLSLPPSLSLINCPSTALATFRGAIEVCACKPGFFSEIELDRGGVCLPCPSKSICPGGLEKTACPPSSSSPSGSASFDQCQCLPGHERTGQSYAVCTSVPSWALLDPGTCHDLGLYLSCILGAAFVFAVLTRIGAHLSEASGYTLKNAFNVNLGPLFLLEHVQFLTALRHSGGMYAAPDSIQRFVLPLAWSRYDTVGIIDAPVLP